Protein AF-A0A6A4HGT6-F1 (afdb_monomer)

Secondary structure (DSSP, 8-state):
----------GGGGGGS-HHHHHHHS--SSS-SS-----SS-HHHHHHHHHHHSSSPPP------SSSS----HHHHHHHHHHHHHHTT---HHHHHH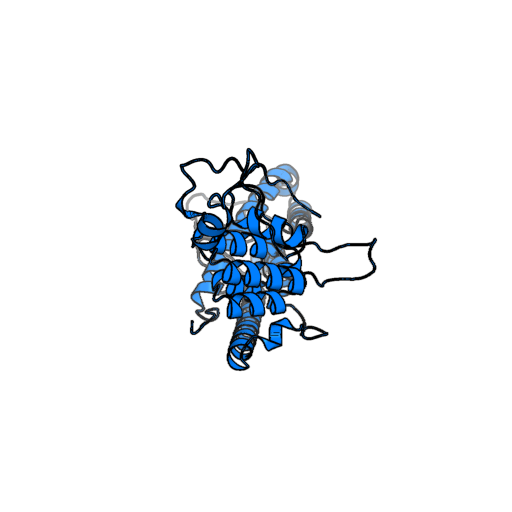HHHHHHTSHHHHH-HHHHHHHHHHHT-HHHHHHHHHHHTT----SS--GGGGGS-HHHHHHHHHHHHHHHHHHHHHHHHHHTT-TT--TTSSSBSS--HHHHTTTSS-S---TT-TT-PBPPHHHHHHHHHHHHHHHHS-SGGGTS-HHHHHHHHHHHHHH-HHHHHTHHHHHHHHHHHHHHHHHHHHHHHHHT-TT------

pLDDT: mean 77.57, std 17.07, range [26.59, 95.19]

Organism: NCBI:txid1447944

Nearest PDB structures (foldseek):
  2har-assembly1_A  TM=1.913E-01  e=3.575E+00  Homo sapiens

Solvent-accessible surface area (backbone atoms only — not comparable to full-atom values): 18065 Å² total; per-residue (Å²): 136,89,73,84,74,84,71,80,76,56,86,91,52,62,91,70,54,23,73,55,54,54,62,55,51,46,80,71,88,82,93,63,100,62,73,77,64,90,75,94,70,56,71,68,49,52,49,40,46,46,29,37,67,43,94,73,70,65,51,75,86,70,61,82,68,93,83,73,88,72,82,62,51,47,66,59,52,53,52,52,32,53,52,47,31,58,76,47,57,50,79,42,70,67,26,51,54,42,49,48,54,35,47,74,74,30,70,58,37,76,76,43,10,67,48,47,24,24,47,15,59,67,73,66,36,63,68,47,27,51,54,16,45,63,60,35,49,80,55,71,79,70,94,63,86,56,78,47,55,74,69,45,54,74,63,62,52,49,52,50,52,50,42,28,50,43,46,50,51,53,49,48,51,52,38,50,40,56,72,76,48,40,86,80,70,63,92,84,48,92,36,44,68,82,67,74,69,81,73,51,78,78,54,81,54,83,88,76,75,65,87,88,69,91,79,64,51,69,56,51,71,46,54,57,53,37,52,48,53,30,38,57,37,28,68,76,44,76,55,72,65,28,55,66,35,66,68,59,54,50,53,32,50,52,49,45,30,76,71,26,75,67,41,48,76,40,44,69,62,50,50,56,49,50,56,50,52,31,50,53,49,49,50,53,51,51,52,52,56,57,70,65,64,57,75,70,80,86,70,95,121

Radius of gyration: 27.1 Å; Cα contacts (8 Å, |Δi|>4): 250; chains: 1; bounding box: 77×46×66 Å

Mean predicted aligned error: 10.99 Å

Structure (mmCIF, N/CA/C/O backbone):
data_AF-A0A6A4HGT6-F1
#
_entry.id   AF-A0A6A4HGT6-F1
#
loop_
_atom_site.group_PDB
_atom_site.id
_atom_site.type_symbol
_atom_site.label_atom_id
_atom_site.label_alt_id
_atom_site.label_comp_id
_atom_site.label_asym_id
_atom_site.label_entity_id
_atom_site.label_seq_id
_atom_site.pdbx_PDB_ins_code
_atom_site.Cartn_x
_atom_site.Cartn_y
_atom_site.Cartn_z
_atom_site.occupancy
_atom_site.B_iso_or_equiv
_atom_site.auth_seq_id
_atom_site.auth_comp_id
_atom_site.auth_asym_id
_atom_site.auth_atom_id
_atom_site.pdbx_PDB_model_num
ATOM 1 N N . MET A 1 1 ? -26.753 17.437 19.988 1.00 31.23 1 MET A N 1
ATOM 2 C CA . MET A 1 1 ? -27.560 17.467 18.747 1.00 31.23 1 MET A CA 1
ATOM 3 C C . MET A 1 1 ? -28.350 16.173 18.668 1.00 31.23 1 MET A C 1
ATOM 5 O O . MET A 1 1 ? -27.749 15.114 18.750 1.00 31.23 1 MET A O 1
ATOM 9 N N . THR A 1 2 ? -29.676 16.238 18.580 1.00 26.59 2 THR A N 1
ATOM 10 C CA . THR A 1 2 ? -30.547 15.066 18.403 1.00 26.59 2 THR A CA 1
ATOM 11 C C . THR A 1 2 ? -30.617 14.727 16.917 1.00 26.59 2 THR A C 1
ATOM 13 O O . THR A 1 2 ? -31.237 15.455 16.147 1.00 26.59 2 THR A O 1
ATOM 16 N N . PHE A 1 3 ? -29.972 13.640 16.498 1.00 30.50 3 PHE A N 1
ATOM 17 C CA . PHE A 1 3 ? -30.087 13.149 15.126 1.00 30.50 3 PHE A CA 1
ATOM 18 C C . PHE A 1 3 ? -31.349 12.305 14.986 1.00 30.50 3 PHE A C 1
ATOM 20 O O . PHE A 1 3 ? -31.515 11.281 15.645 1.00 30.50 3 PHE A O 1
ATOM 27 N N . THR A 1 4 ? -32.251 12.724 14.104 1.00 28.81 4 THR A N 1
ATOM 28 C CA . THR A 1 4 ? -33.347 11.875 13.634 1.00 28.81 4 THR A CA 1
ATOM 29 C C . THR A 1 4 ? -32.773 10.964 12.553 1.00 28.81 4 THR A C 1
ATOM 31 O O . THR A 1 4 ? -32.748 11.308 11.374 1.00 28.81 4 THR A O 1
ATOM 34 N N . CYS A 1 5 ? -32.229 9.814 12.953 1.00 34.12 5 CYS A N 1
ATOM 35 C CA . CYS A 1 5 ? -31.806 8.801 11.995 1.00 34.12 5 CYS A CA 1
ATOM 36 C C . CYS A 1 5 ? -33.068 8.143 11.418 1.00 34.12 5 CYS A C 1
ATOM 38 O O . CYS A 1 5 ? -33.663 7.266 12.039 1.00 34.12 5 CYS A O 1
ATOM 40 N N . ILE A 1 6 ? -33.518 8.592 10.244 1.00 31.84 6 ILE A N 1
ATOM 41 C CA . ILE A 1 6 ? -34.537 7.884 9.458 1.00 31.84 6 ILE A CA 1
ATOM 42 C C . ILE A 1 6 ? -33.822 6.739 8.731 1.00 31.84 6 ILE A C 1
ATOM 44 O O . ILE A 1 6 ? -33.693 6.731 7.509 1.00 31.84 6 ILE A O 1
ATOM 48 N N . SER A 1 7 ? -33.289 5.775 9.479 1.00 38.62 7 SER A N 1
ATOM 49 C CA . SER A 1 7 ? -32.844 4.520 8.889 1.00 38.62 7 SER A CA 1
ATOM 50 C C . SER A 1 7 ? -34.075 3.638 8.708 1.00 38.62 7 SER A C 1
ATOM 52 O O . SER A 1 7 ? -34.588 3.011 9.635 1.00 38.62 7 SER A O 1
ATOM 54 N N . ARG A 1 8 ? -34.588 3.584 7.475 1.00 39.25 8 ARG A N 1
ATOM 55 C CA . ARG A 1 8 ? -35.374 2.424 7.046 1.00 39.25 8 ARG A CA 1
ATOM 56 C C . ARG A 1 8 ? -34.412 1.238 7.032 1.00 39.25 8 ARG A C 1
ATOM 58 O O . ARG A 1 8 ? -33.761 0.991 6.025 1.00 39.25 8 ARG A O 1
ATOM 65 N N . PHE A 1 9 ? -34.281 0.549 8.163 1.00 43.84 9 PHE A N 1
ATOM 66 C CA . PHE A 1 9 ? -33.622 -0.751 8.214 1.00 43.84 9 PHE A CA 1
ATOM 67 C C . PHE A 1 9 ? -34.415 -1.695 7.308 1.00 43.84 9 PHE A C 1
ATOM 69 O O . PHE A 1 9 ? -35.544 -2.076 7.625 1.00 43.84 9 PHE A O 1
ATOM 76 N N . TYR A 1 10 ? -33.862 -2.014 6.139 1.00 42.00 10 TYR A N 1
ATOM 77 C CA . TYR A 1 10 ? -34.471 -2.996 5.256 1.00 42.00 10 TYR A CA 1
ATOM 78 C C . TYR A 1 10 ? -34.370 -4.386 5.917 1.00 42.00 10 TYR A C 1
ATOM 80 O O . TYR A 1 10 ? -33.331 -4.703 6.502 1.00 42.00 10 TYR A O 1
ATOM 88 N N . PRO A 1 11 ? -35.413 -5.237 5.843 1.00 38.84 11 PRO A N 1
ATOM 89 C CA . PRO A 1 11 ? -35.463 -6.526 6.547 1.00 38.84 11 PRO A CA 1
ATOM 90 C C . PRO A 1 11 ? -34.330 -7.503 6.199 1.00 38.84 11 PRO A C 1
ATOM 92 O O . PRO A 1 11 ? -34.086 -8.442 6.952 1.00 38.84 11 PRO A O 1
ATOM 95 N N . THR A 1 12 ? -33.634 -7.284 5.083 1.00 43.41 12 THR A N 1
ATOM 96 C CA . THR A 1 12 ? -32.485 -8.075 4.624 1.00 43.41 12 THR A CA 1
ATOM 97 C C . THR A 1 12 ? -31.163 -7.730 5.325 1.00 43.41 12 THR A C 1
ATOM 99 O O . THR A 1 12 ? -30.188 -8.434 5.113 1.00 43.41 12 THR A O 1
ATOM 102 N N . GLN A 1 13 ? -31.112 -6.705 6.188 1.00 51.75 13 GLN A N 1
ATOM 103 C CA . GLN A 1 13 ? -29.917 -6.308 6.961 1.00 51.75 13 GLN A CA 1
ATOM 104 C C . GLN A 1 13 ? -29.982 -6.696 8.451 1.00 51.75 13 GLN A C 1
ATOM 106 O O . GLN A 1 13 ? -29.367 -6.047 9.297 1.00 51.75 13 GLN A O 1
ATOM 111 N N . ARG A 1 14 ? -30.736 -7.745 8.810 1.00 46.69 14 ARG A N 1
ATOM 112 C CA . ARG A 1 14 ? -30.846 -8.198 10.212 1.00 46.69 14 ARG A CA 1
ATOM 113 C C . ARG A 1 14 ? -29.514 -8.618 10.840 1.00 46.69 14 ARG A C 1
ATOM 115 O O . ARG A 1 14 ? -29.378 -8.481 12.050 1.00 46.69 14 ARG A O 1
ATOM 122 N N . ASP A 1 15 ? -28.530 -9.024 10.043 1.00 47.47 15 ASP A N 1
ATOM 123 C CA . ASP A 1 15 ? -27.207 -9.411 10.552 1.00 47.47 15 ASP A CA 1
ATOM 124 C C . ASP A 1 15 ? -26.341 -8.218 10.993 1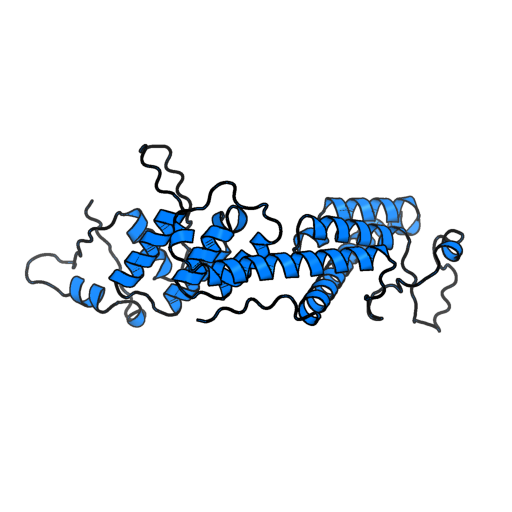.00 47.47 15 ASP A C 1
ATOM 126 O O . ASP A 1 15 ? -25.322 -8.402 11.650 1.00 47.47 15 ASP A O 1
ATOM 130 N N . LEU A 1 16 ? -26.761 -6.982 10.690 1.00 51.12 16 LEU A N 1
ATOM 131 C CA . LEU A 1 16 ? -26.045 -5.757 11.071 1.00 51.12 16 LEU A CA 1
ATOM 132 C C . LEU A 1 16 ? -26.616 -5.062 12.301 1.00 51.12 16 LEU A C 1
ATOM 134 O O . LEU A 1 16 ? -25.988 -4.157 12.854 1.00 51.12 16 LEU A O 1
ATOM 138 N N . SER A 1 17 ? -27.812 -5.450 12.742 1.00 56.03 17 SER A N 1
ATOM 139 C CA . SER A 1 17 ? -28.351 -4.926 13.988 1.00 56.03 17 SER A CA 1
ATOM 140 C C . SER A 1 17 ? -27.685 -5.664 15.137 1.00 56.03 17 SER A C 1
ATOM 142 O O . SER A 1 17 ? -28.112 -6.762 15.495 1.00 56.03 17 SER A O 1
ATOM 144 N N . SER A 1 18 ? -26.651 -5.066 15.734 1.00 67.62 18 SER A N 1
ATOM 145 C CA . SER A 1 18 ? -26.142 -5.593 16.996 1.00 67.62 18 SER A CA 1
ATOM 146 C C . SER A 1 18 ? -27.297 -5.717 17.992 1.00 67.62 18 SER A C 1
ATOM 148 O O . SER A 1 18 ? -28.253 -4.925 17.982 1.00 67.62 18 SER A O 1
ATOM 150 N N . ALA A 1 19 ? -27.219 -6.707 18.881 1.00 68.50 19 ALA A N 1
ATOM 151 C CA . ALA A 1 19 ? -28.220 -6.902 19.929 1.00 68.50 19 ALA A CA 1
ATOM 152 C C . ALA A 1 19 ? -28.456 -5.61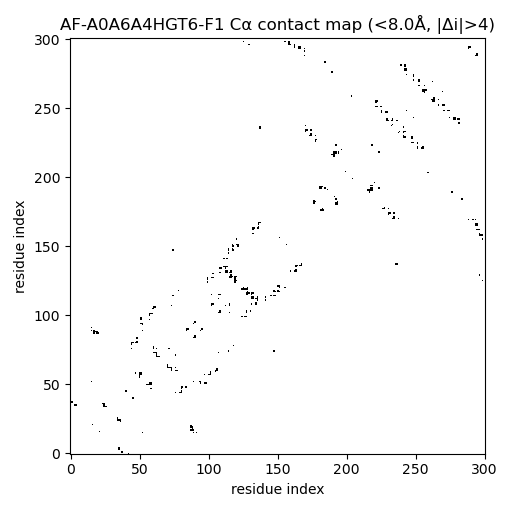5 20.748 1.00 68.50 19 ALA A C 1
ATOM 154 O O . ALA A 1 19 ? -29.553 -5.388 21.265 1.00 68.50 19 ALA A O 1
ATOM 155 N N . ILE A 1 20 ? -27.448 -4.736 20.812 1.00 71.88 20 ILE A N 1
ATOM 156 C CA . ILE A 1 20 ? -27.517 -3.432 21.467 1.00 71.88 20 ILE A CA 1
ATOM 157 C C . ILE A 1 20 ? -28.422 -2.475 20.688 1.00 71.88 20 ILE A C 1
ATOM 159 O O . ILE A 1 20 ? -29.345 -1.925 21.289 1.00 71.88 20 ILE A O 1
ATOM 163 N N . PHE A 1 21 ? -28.249 -2.321 19.370 1.00 72.12 21 PHE A N 1
ATOM 164 C CA . PHE A 1 21 ? -29.149 -1.479 18.570 1.00 72.12 21 PHE A CA 1
ATOM 165 C C . PHE A 1 21 ? -30.574 -2.014 18.560 1.00 72.12 21 PHE A C 1
ATOM 167 O O . PHE A 1 21 ? -31.513 -1.234 18.708 1.00 72.12 21 PHE A O 1
ATOM 174 N N . SER A 1 22 ? -30.750 -3.337 18.489 1.00 73.19 22 SER A N 1
ATOM 175 C CA . SER A 1 22 ? -32.081 -3.934 18.607 1.00 73.19 22 SER A CA 1
ATOM 176 C C . SER A 1 22 ? -32.728 -3.587 19.950 1.00 73.19 22 SER A C 1
ATOM 178 O O . SER A 1 22 ? -33.905 -3.248 19.979 1.00 73.19 22 SER A O 1
ATOM 180 N N . LYS A 1 23 ? -31.976 -3.616 21.057 1.00 76.38 23 LYS A N 1
ATOM 181 C CA . LYS A 1 23 ? -32.477 -3.263 22.394 1.00 76.38 23 LYS A CA 1
ATOM 182 C C . LYS A 1 23 ? -32.712 -1.759 22.571 1.00 76.38 23 LYS A C 1
ATOM 184 O O . LYS A 1 23 ? -33.628 -1.376 23.298 1.00 76.38 23 LYS A O 1
ATOM 189 N N . MET A 1 24 ? -31.900 -0.912 21.938 1.00 72.19 24 MET A N 1
ATOM 190 C CA . MET A 1 24 ? -32.039 0.549 21.975 1.00 72.19 24 MET A CA 1
ATOM 191 C C . MET A 1 24 ? -33.231 1.041 21.152 1.00 72.19 24 MET A C 1
ATOM 193 O O . MET A 1 24 ? -33.902 1.982 21.567 1.00 72.19 24 MET A O 1
ATOM 197 N N . LEU A 1 25 ? -33.503 0.393 20.018 1.00 71.00 25 LEU A N 1
ATOM 198 C CA . LEU A 1 25 ? -34.601 0.730 19.111 1.00 71.00 25 LEU A CA 1
ATOM 199 C C . LEU A 1 25 ? -35.911 0.011 19.461 1.00 71.00 25 LEU A C 1
ATOM 201 O O . LEU A 1 25 ? -36.953 0.331 18.887 1.00 71.00 25 LEU A O 1
ATOM 205 N N . SER A 1 26 ? -35.887 -0.922 20.419 1.00 68.69 26 SER A N 1
ATOM 206 C CA . SER A 1 26 ? -37.100 -1.506 20.990 1.00 68.69 26 SER A CA 1
ATOM 207 C C . SER A 1 26 ? -38.005 -0.402 21.542 1.00 68.69 26 SER A C 1
ATOM 209 O O . SER A 1 26 ? -37.533 0.442 22.310 1.00 68.69 26 SER A O 1
ATOM 211 N N . PRO A 1 27 ? -39.305 -0.399 21.200 1.00 62.59 27 PRO A N 1
ATOM 212 C CA . PRO A 1 27 ? -40.219 0.650 21.618 1.00 62.59 27 PRO A CA 1
ATOM 213 C C . PRO A 1 27 ? -40.338 0.660 23.144 1.00 62.59 27 PRO A C 1
ATOM 215 O O . PRO A 1 27 ? -41.017 -0.171 23.747 1.00 62.59 27 PRO A O 1
ATOM 218 N N . LYS A 1 28 ? -39.676 1.626 23.783 1.00 58.97 28 LYS A N 1
ATOM 219 C CA . LYS A 1 28 ? -39.940 1.978 25.175 1.00 58.97 28 LYS A CA 1
ATOM 220 C C . LYS A 1 28 ? -41.201 2.829 25.160 1.00 58.97 28 LYS A C 1
ATOM 222 O O . LYS A 1 28 ? -41.258 3.853 24.490 1.00 58.97 28 LYS A O 1
ATOM 227 N N . SER A 1 29 ? -42.240 2.324 25.809 1.00 55.12 29 SER A N 1
ATOM 228 C CA . SER A 1 29 ? -43.597 2.864 25.827 1.00 55.12 29 SER A CA 1
ATOM 229 C C . SER A 1 29 ? -43.678 4.400 25.804 1.00 55.12 29 SER A C 1
ATOM 231 O O . SER A 1 29 ? -43.079 5.060 26.649 1.00 55.12 29 SER A O 1
ATOM 233 N N . THR A 1 30 ? -44.555 4.902 24.923 1.00 52.53 30 THR A N 1
ATOM 234 C CA . THR A 1 30 ? -45.180 6.242 24.824 1.00 52.53 30 THR A CA 1
ATOM 235 C C . THR A 1 30 ? -44.656 7.244 23.767 1.00 52.53 30 THR A C 1
ATOM 237 O O . THR A 1 30 ? -43.638 7.902 23.918 1.00 52.53 30 THR A O 1
ATOM 240 N N . ARG A 1 31 ? -45.518 7.444 22.748 1.00 52.47 31 ARG A N 1
ATOM 241 C CA . ARG A 1 31 ? -45.829 8.691 22.006 1.00 52.47 31 ARG A CA 1
ATOM 242 C C . ARG A 1 31 ? -44.941 9.219 20.867 1.00 52.47 31 ARG A C 1
ATOM 244 O O . ARG A 1 31 ? -45.297 10.263 20.325 1.00 52.47 31 ARG A O 1
ATOM 251 N N . THR A 1 32 ? -43.919 8.516 20.385 1.00 47.69 32 THR A N 1
ATOM 252 C CA . THR A 1 32 ? -43.279 8.882 19.100 1.00 47.69 32 THR A CA 1
ATOM 253 C C . THR A 1 32 ? -43.592 7.865 18.002 1.00 47.69 32 THR A C 1
ATOM 255 O O . THR A 1 32 ? -43.553 6.660 18.227 1.00 47.69 32 THR A O 1
ATOM 258 N N . VAL A 1 33 ? -43.921 8.355 16.799 1.00 67.69 33 VAL A N 1
ATOM 259 C CA . VAL A 1 33 ? -44.225 7.524 15.610 1.00 67.69 33 VAL A CA 1
ATOM 260 C C . VAL A 1 33 ? -42.980 6.763 15.119 1.00 67.69 33 VAL A C 1
ATOM 262 O O . VAL A 1 33 ? -43.107 5.764 14.418 1.00 67.69 33 VAL A O 1
ATOM 265 N N . PHE A 1 34 ? -41.782 7.184 15.545 1.00 69.12 34 PHE A N 1
ATOM 266 C CA . PHE A 1 34 ? -40.511 6.528 15.246 1.00 69.12 34 PHE A CA 1
ATOM 267 C C . PHE A 1 34 ? -39.678 6.315 16.522 1.00 69.12 34 PHE A C 1
ATOM 269 O O . PHE A 1 34 ? -39.657 7.204 17.385 1.00 69.12 34 PHE A O 1
ATOM 276 N N . PRO A 1 35 ? -38.990 5.166 16.660 1.00 72.81 35 PRO A N 1
ATOM 277 C CA . PRO A 1 35 ? -38.036 4.944 17.739 1.00 72.81 35 PRO A CA 1
ATOM 278 C C . PRO A 1 35 ? -36.802 5.830 17.521 1.00 72.81 35 PRO A C 1
ATOM 280 O O . PRO A 1 35 ? -36.163 5.766 16.474 1.00 72.81 35 PRO A O 1
ATOM 283 N N . VAL A 1 36 ? -36.470 6.668 18.506 1.00 77.81 36 VAL A N 1
ATOM 284 C CA . VAL A 1 36 ? -35.261 7.506 18.497 1.00 77.81 36 VAL A CA 1
ATOM 285 C C . VAL A 1 36 ? -34.330 7.011 19.597 1.00 77.81 36 VAL A C 1
ATOM 287 O O . VAL A 1 36 ? -34.709 7.004 20.768 1.00 77.81 36 VAL A O 1
ATOM 290 N N . ALA A 1 37 ? -33.119 6.599 19.223 1.00 79.31 37 ALA A N 1
ATOM 291 C CA . ALA A 1 37 ? -32.061 6.252 20.165 1.00 79.31 37 ALA A CA 1
ATOM 292 C C . ALA A 1 37 ? -31.167 7.474 20.422 1.00 79.31 37 ALA A C 1
ATOM 294 O O . ALA A 1 37 ? -30.796 8.185 19.490 1.00 79.31 37 ALA A O 1
ATOM 295 N N . VAL A 1 38 ? -30.826 7.712 21.689 1.00 82.31 38 VAL A N 1
ATOM 296 C CA . VAL A 1 38 ? -29.850 8.733 22.091 1.00 82.31 38 VAL A CA 1
ATOM 297 C C . VAL A 1 38 ? -28.512 8.037 22.315 1.00 82.31 38 VAL A C 1
ATOM 299 O O . VAL A 1 38 ? -28.454 7.050 23.048 1.00 82.31 38 VAL A O 1
ATOM 302 N N . VAL A 1 39 ? -27.467 8.549 21.670 1.00 86.06 39 VAL A N 1
ATOM 303 C CA . VAL A 1 39 ? -26.079 8.077 21.770 1.00 86.06 39 VAL A CA 1
ATOM 304 C C . VAL A 1 39 ? -25.207 9.183 22.367 1.00 86.06 39 VAL A C 1
ATOM 306 O O . VAL A 1 39 ? -25.556 10.362 22.266 1.00 86.06 39 VAL A O 1
ATOM 309 N N . GLU A 1 40 ? -24.128 8.804 23.046 1.00 87.62 40 GLU A N 1
ATOM 310 C CA . GLU A 1 40 ? -23.250 9.728 23.787 1.00 87.62 40 GLU A CA 1
ATOM 311 C C . GLU A 1 40 ? -22.150 10.317 22.892 1.00 87.62 40 GLU A C 1
ATOM 313 O O . GLU A 1 40 ? -21.569 11.356 23.196 1.00 87.62 40 GLU A O 1
ATOM 318 N N . GLU A 1 41 ? -21.863 9.639 21.789 1.00 88.06 41 GLU A N 1
ATOM 319 C CA . GLU A 1 41 ? -20.773 9.898 20.870 1.00 88.06 41 GLU A CA 1
ATOM 320 C C . GLU A 1 41 ? -21.073 11.080 19.939 1.00 88.06 41 GLU A C 1
ATOM 322 O O . GLU A 1 41 ? -22.221 11.416 19.631 1.00 88.06 41 GLU A O 1
ATOM 327 N N . TYR A 1 42 ? -20.005 11.707 19.446 1.00 86.88 42 TYR A N 1
ATOM 328 C CA . TYR A 1 42 ? -20.099 12.815 18.503 1.00 86.88 42 TYR A CA 1
ATOM 329 C C . TYR A 1 42 ? -20.675 12.368 17.154 1.00 86.88 42 TYR A C 1
ATOM 331 O O . TYR A 1 42 ? -20.504 11.227 16.722 1.00 86.88 42 TYR A O 1
ATOM 339 N N . SER A 1 43 ? -21.314 13.314 16.458 1.00 87.38 43 SER A N 1
ATOM 340 C CA . SER A 1 43 ? -21.946 13.094 15.151 1.00 87.38 43 SER A CA 1
ATOM 341 C C . SER A 1 43 ? -21.021 12.406 14.146 1.00 87.38 43 SER A C 1
ATOM 343 O O . SER A 1 43 ? -21.432 11.456 13.484 1.00 87.38 43 SER A O 1
ATOM 345 N N . ASP A 1 44 ? -19.776 12.873 14.040 1.00 87.62 44 ASP A N 1
ATOM 346 C CA . ASP A 1 44 ? -18.838 12.396 13.020 1.00 87.62 44 ASP A CA 1
ATOM 347 C C . ASP A 1 44 ? -18.371 10.966 13.295 1.00 87.62 44 ASP A C 1
ATOM 349 O O . ASP A 1 44 ? -18.302 10.150 12.380 1.00 87.62 44 ASP A O 1
ATOM 353 N N . LEU A 1 45 ? -18.163 10.628 14.571 1.00 90.44 45 LEU A N 1
ATOM 354 C CA . LEU A 1 45 ? -17.837 9.270 14.999 1.00 90.44 45 LEU A CA 1
ATOM 355 C C . LEU A 1 45 ? -18.972 8.306 14.638 1.00 90.44 45 LEU A C 1
ATOM 357 O O . LEU A 1 45 ? -18.731 7.271 14.021 1.00 90.44 45 LEU A O 1
ATOM 361 N N . ILE A 1 46 ? -20.220 8.663 14.963 1.00 90.88 46 ILE A N 1
ATOM 362 C CA . ILE A 1 46 ? -21.389 7.835 14.634 1.00 90.88 46 ILE A CA 1
ATOM 363 C C . ILE A 1 46 ? -21.572 7.718 13.122 1.00 90.88 46 ILE A C 1
ATOM 365 O O . ILE A 1 46 ? -21.891 6.640 12.625 1.00 90.88 46 ILE A O 1
ATOM 369 N N . ARG A 1 47 ? -21.352 8.801 12.372 1.00 91.25 47 ARG A N 1
ATOM 370 C CA . ARG A 1 47 ? -21.409 8.774 10.911 1.00 91.25 47 ARG A CA 1
ATOM 371 C C . ARG A 1 47 ? -20.414 7.769 10.341 1.00 91.25 47 ARG A C 1
ATOM 373 O O . ARG A 1 47 ? -20.827 6.935 9.540 1.00 91.25 47 ARG A O 1
ATOM 380 N N . ASP A 1 48 ? -19.151 7.820 10.749 1.00 92.19 48 ASP A N 1
ATOM 381 C CA . ASP A 1 48 ? -18.118 6.924 10.224 1.00 92.19 48 ASP A CA 1
ATOM 382 C C . ASP A 1 48 ? -18.351 5.472 10.652 1.00 92.19 48 ASP A C 1
ATOM 384 O O . ASP A 1 48 ? -18.240 4.561 9.831 1.00 92.19 48 ASP A O 1
ATOM 388 N N . LEU A 1 49 ? -18.792 5.257 11.894 1.00 92.50 49 LEU A N 1
ATOM 389 C CA . LEU A 1 49 ? -19.208 3.946 12.390 1.00 92.50 49 LEU A CA 1
ATOM 390 C C . LEU A 1 49 ? -20.333 3.346 11.532 1.00 92.50 49 LEU A C 1
ATOM 392 O O . LEU A 1 49 ? -20.264 2.188 11.117 1.00 92.50 49 LEU A O 1
ATOM 396 N N . LEU A 1 50 ? -21.362 4.140 11.223 1.00 90.75 50 LEU A N 1
ATOM 397 C CA . LEU A 1 50 ? -22.458 3.715 10.356 1.00 90.75 50 LEU A CA 1
ATOM 398 C C . LEU A 1 50 ? -21.971 3.497 8.918 1.00 90.75 50 LEU A C 1
ATOM 400 O O . LEU A 1 50 ? -22.340 2.501 8.303 1.00 90.75 50 LEU A O 1
ATOM 404 N N . LEU A 1 51 ? -21.108 4.357 8.376 1.00 92.38 51 LEU A N 1
ATOM 405 C CA . LEU A 1 51 ? -20.562 4.163 7.029 1.00 92.38 51 LEU A CA 1
ATOM 406 C C . LEU A 1 51 ? -19.809 2.842 6.889 1.00 92.38 51 LEU A C 1
ATOM 408 O O . LEU A 1 51 ? -19.874 2.257 5.814 1.00 92.38 51 LEU A O 1
ATOM 412 N N . LEU A 1 52 ? -19.163 2.348 7.949 1.00 92.12 52 LEU A N 1
ATOM 413 C CA . LEU A 1 52 ? -18.537 1.022 7.984 1.00 92.12 52 LEU A CA 1
ATOM 414 C C . LEU A 1 52 ? -19.564 -0.118 8.073 1.00 92.12 52 LEU A C 1
ATOM 416 O O . LEU A 1 52 ? -19.381 -1.159 7.443 1.00 92.12 52 LEU A O 1
ATOM 420 N N . CYS A 1 53 ? -20.686 0.094 8.764 1.00 90.00 53 CYS A N 1
ATOM 421 C CA . CYS A 1 53 ? -21.756 -0.902 8.887 1.00 90.00 53 CYS A CA 1
ATOM 422 C C . CYS A 1 53 ? -22.605 -1.058 7.616 1.00 90.00 53 CYS A C 1
ATOM 424 O O . CYS A 1 53 ? -23.140 -2.133 7.372 1.00 90.00 53 CYS A O 1
ATOM 426 N N . TYR A 1 54 ? -22.771 -0.012 6.802 1.00 87.06 54 TYR A N 1
ATOM 427 C CA . TYR A 1 54 ? -23.686 -0.045 5.652 1.00 87.06 54 TYR A CA 1
ATOM 428 C C . TYR A 1 54 ? -22.957 -0.047 4.312 1.00 87.06 54 TYR A C 1
ATOM 430 O O . TYR A 1 54 ? -22.132 0.842 4.093 1.00 87.06 54 TYR A O 1
ATOM 438 N N . PRO A 1 55 ? -23.307 -0.954 3.377 1.00 83.56 55 PRO A N 1
ATOM 439 C CA . PRO A 1 55 ? -22.682 -0.992 2.062 1.00 83.56 55 PRO A CA 1
ATOM 440 C C . PRO A 1 55 ? -22.814 0.369 1.372 1.00 83.56 55 PRO A C 1
ATOM 442 O O . PRO A 1 55 ? -23.880 0.987 1.375 1.00 83.56 55 PRO A O 1
ATOM 445 N N . GLY A 1 56 ? -21.715 0.847 0.796 1.00 87.00 56 GLY A N 1
ATOM 446 C CA . GLY A 1 56 ? -21.643 2.169 0.192 1.00 87.00 56 GLY A CA 1
ATOM 447 C C . GLY A 1 56 ? -20.264 2.794 0.344 1.00 87.00 56 GLY A C 1
ATOM 448 O O . GLY A 1 56 ? -19.248 2.099 0.409 1.00 87.00 56 GLY A O 1
ATOM 449 N N . LYS A 1 57 ? -20.235 4.127 0.397 1.00 88.69 57 LYS A N 1
ATOM 450 C CA . LYS A 1 57 ? -18.995 4.899 0.493 1.00 88.69 57 LYS A CA 1
ATOM 451 C C . LYS A 1 57 ? -18.281 4.614 1.821 1.00 88.69 57 LYS A C 1
ATOM 453 O O . LYS A 1 57 ? -18.905 4.675 2.877 1.00 88.69 57 LYS A O 1
ATOM 458 N N . LEU A 1 58 ? -16.982 4.326 1.754 1.00 89.44 58 LEU A N 1
ATOM 459 C CA . LEU A 1 58 ? -16.128 4.182 2.934 1.00 89.44 58 LEU A CA 1
ATOM 460 C C . LEU A 1 58 ? -15.922 5.539 3.628 1.00 89.44 58 LEU A C 1
ATOM 462 O O . LEU A 1 58 ? -15.937 6.579 2.953 1.00 89.44 58 LEU A O 1
ATOM 466 N N . PRO A 1 59 ? -15.734 5.556 4.959 1.00 88.81 59 PRO A N 1
ATOM 467 C CA . PRO A 1 59 ? -15.380 6.780 5.658 1.00 88.81 59 PRO A CA 1
ATOM 468 C C . PRO A 1 59 ? -14.040 7.303 5.139 1.00 88.81 59 PRO A C 1
ATOM 470 O O . PRO A 1 59 ? -13.113 6.551 4.842 1.00 88.81 59 PRO A O 1
ATOM 473 N N . THR A 1 60 ? -13.943 8.620 5.012 1.00 84.75 60 THR A N 1
ATOM 474 C CA . THR A 1 60 ? -12.676 9.282 4.717 1.00 84.75 60 THR A CA 1
ATOM 475 C C . THR A 1 60 ? -12.134 9.774 6.048 1.00 84.75 60 THR A C 1
ATOM 477 O O . THR A 1 60 ? -12.638 10.762 6.572 1.00 84.75 60 THR A O 1
ATOM 480 N N . PHE A 1 61 ? -11.137 9.080 6.603 1.00 77.69 61 PHE A N 1
ATOM 481 C CA . PHE A 1 61 ? -10.485 9.458 7.861 1.00 77.69 61 PHE A CA 1
ATOM 482 C C . PHE A 1 61 ? -9.585 10.688 7.663 1.00 77.69 61 PHE A C 1
ATOM 484 O O . PHE A 1 61 ? -8.364 10.622 7.771 1.00 77.69 61 PHE A O 1
ATOM 491 N N . GLN A 1 62 ? -10.183 11.814 7.291 1.00 67.56 62 GLN A N 1
ATOM 492 C CA . GLN A 1 62 ? -9.527 13.108 7.192 1.00 67.56 62 GLN A CA 1
ATOM 493 C C . GLN A 1 62 ? -10.144 14.021 8.244 1.00 67.56 62 GLN A C 1
ATOM 495 O O . GLN A 1 62 ? -11.289 14.441 8.118 1.00 67.56 62 GLN A O 1
ATOM 500 N N . THR A 1 63 ? -9.376 14.323 9.284 1.00 58.88 63 THR A N 1
ATOM 501 C CA . THR A 1 63 ? -9.704 15.367 10.257 1.00 58.88 63 THR A CA 1
ATOM 502 C C . THR A 1 63 ? -8.818 16.572 9.981 1.00 58.88 63 THR A C 1
ATOM 504 O O . THR A 1 63 ? -7.815 16.795 10.652 1.00 58.88 63 THR A O 1
ATOM 507 N N . GLU A 1 64 ? -9.183 17.342 8.960 1.00 53.06 64 GLU A N 1
ATOM 508 C CA . GLU A 1 64 ? -8.863 18.766 8.922 1.00 53.06 64 GLU A CA 1
ATOM 509 C C . GLU A 1 64 ? -10.133 19.492 9.381 1.00 53.06 64 GLU A C 1
ATOM 511 O O . GLU A 1 64 ? -11.064 19.658 8.598 1.00 53.06 64 GLU A O 1
ATOM 516 N N . ASP A 1 65 ? -10.210 19.877 10.660 1.00 45.66 65 ASP A N 1
ATOM 517 C CA . ASP A 1 65 ? -11.191 20.875 11.111 1.00 45.66 65 ASP A CA 1
ATOM 518 C C . ASP A 1 65 ? -10.454 22.203 11.363 1.00 45.66 65 ASP A C 1
ATOM 520 O O . ASP A 1 65 ? -9.844 22.385 12.422 1.00 45.66 65 ASP A O 1
ATOM 524 N N . PRO A 1 66 ? -10.466 23.136 10.392 1.00 47.50 66 PRO A N 1
ATOM 525 C CA . PRO A 1 66 ? -9.872 24.454 10.555 1.00 47.50 66 PRO A CA 1
ATOM 526 C C . PRO A 1 66 ? -10.687 25.405 11.449 1.00 47.50 66 PRO A C 1
ATOM 528 O O . PRO A 1 66 ? -10.233 26.527 11.668 1.00 47.50 66 PRO A O 1
ATOM 531 N N . GLN A 1 67 ? -11.872 25.028 11.956 1.00 47.03 67 GLN A N 1
ATOM 532 C CA . GLN A 1 67 ? -12.800 25.993 12.564 1.00 47.03 67 GLN A CA 1
ATOM 533 C C . GLN A 1 67 ? -12.966 25.899 14.089 1.00 47.03 67 GLN A C 1
ATOM 535 O O . GLN A 1 67 ? -13.362 26.897 14.688 1.00 47.03 67 GLN A O 1
ATOM 540 N N . ASN A 1 68 ? -12.614 24.786 14.748 1.00 45.06 68 ASN A N 1
ATOM 541 C CA . ASN A 1 68 ? -12.949 24.597 16.175 1.00 45.06 68 ASN A CA 1
ATOM 542 C C . ASN A 1 68 ? -11.779 24.459 17.163 1.00 45.06 68 ASN A C 1
ATOM 544 O O . ASN A 1 68 ? -12.015 24.240 18.349 1.00 45.06 68 ASN A O 1
ATOM 548 N N . GLY A 1 69 ? -10.520 24.597 16.737 1.00 43.47 69 GLY A N 1
ATOM 549 C CA . GLY A 1 69 ? -9.368 24.678 17.656 1.00 43.47 69 GLY A CA 1
ATOM 550 C C . GLY A 1 69 ? -9.085 23.430 18.515 1.00 43.47 69 GLY A C 1
ATOM 551 O O . GLY A 1 69 ? -8.115 23.425 19.269 1.00 43.47 69 GLY A O 1
ATOM 552 N N . MET A 1 70 ? -9.877 22.360 18.390 1.00 42.31 70 MET A N 1
ATOM 553 C CA . MET A 1 70 ? -9.662 21.076 19.054 1.00 42.31 70 MET A CA 1
ATOM 554 C C . MET A 1 70 ? -9.308 20.026 18.000 1.00 42.31 70 MET A C 1
ATOM 556 O O . MET A 1 70 ? -10.161 19.313 17.481 1.00 42.31 70 MET A O 1
ATOM 560 N N . MET A 1 71 ? -8.023 19.970 17.651 1.00 49.19 71 MET A N 1
ATOM 561 C CA . MET A 1 71 ? -7.494 19.041 16.656 1.00 49.19 71 MET A CA 1
ATOM 562 C C . MET A 1 71 ? -7.454 17.624 17.247 1.00 49.19 71 MET A C 1
ATOM 564 O O . MET A 1 71 ? -6.509 17.251 17.942 1.00 49.19 71 MET A O 1
ATOM 568 N N . VAL A 1 72 ? -8.495 16.825 17.002 1.00 58.00 72 VAL A N 1
ATOM 569 C CA . VAL A 1 72 ? -8.408 15.373 17.194 1.00 58.00 72 VAL A CA 1
ATOM 570 C C . VAL A 1 72 ? -7.496 14.842 16.093 1.00 58.00 72 VAL A C 1
ATOM 572 O O . VAL A 1 72 ? -7.735 15.080 14.912 1.00 58.00 72 VAL A O 1
ATOM 575 N N . THR A 1 73 ? -6.413 14.167 16.472 1.00 77.31 73 THR A N 1
ATOM 576 C CA . THR A 1 73 ? -5.522 13.536 15.497 1.00 77.31 73 THR A CA 1
ATOM 577 C C . THR A 1 73 ? -6.292 12.452 14.742 1.00 77.31 73 THR A C 1
ATOM 579 O O . THR A 1 73 ? -7.071 11.712 15.345 1.00 77.31 73 THR A O 1
ATOM 582 N N . THR A 1 74 ? -6.066 12.326 13.433 1.00 84.94 74 THR A N 1
ATOM 583 C CA . THR A 1 74 ? -6.748 11.344 12.569 1.00 84.94 74 THR A CA 1
ATOM 584 C C . THR A 1 74 ? -6.762 9.937 13.165 1.00 84.94 74 THR A C 1
ATOM 586 O O . THR A 1 74 ? -7.779 9.251 13.152 1.00 84.94 74 THR A O 1
ATOM 589 N N . PHE A 1 75 ? -5.641 9.524 13.750 1.00 87.38 75 PHE A N 1
ATOM 590 C CA . PHE A 1 75 ? -5.495 8.223 14.390 1.00 87.38 75 PHE A CA 1
ATOM 591 C C . PHE A 1 75 ? -6.343 8.069 15.648 1.00 87.38 75 PHE A C 1
ATOM 593 O O . PHE A 1 75 ? -6.964 7.029 15.826 1.00 87.38 75 PHE A O 1
ATOM 600 N N . LYS A 1 76 ? -6.447 9.112 16.481 1.00 88.31 76 LYS A N 1
ATOM 601 C CA . LYS A 1 76 ? -7.331 9.090 17.648 1.00 88.31 76 LYS A CA 1
ATOM 602 C C . LYS A 1 76 ? -8.790 8.948 17.226 1.00 88.31 76 LYS A C 1
ATOM 604 O O . LYS A 1 76 ? -9.522 8.195 17.860 1.00 88.31 76 LYS A O 1
ATOM 609 N N . HIS A 1 77 ? -9.198 9.622 16.146 1.00 89.06 77 HIS A N 1
ATOM 610 C CA . HIS A 1 77 ? -10.538 9.456 15.578 1.00 89.06 77 HIS A CA 1
ATOM 611 C C . HIS A 1 77 ? -10.775 8.012 15.118 1.00 89.06 77 HIS A C 1
ATOM 613 O O . HIS A 1 77 ? -11.747 7.396 15.552 1.00 89.06 77 HIS A O 1
ATOM 619 N N . ILE A 1 78 ? -9.845 7.435 14.345 1.00 91.62 78 ILE A N 1
ATOM 620 C CA . ILE A 1 78 ? -9.905 6.025 13.922 1.00 91.62 78 ILE A CA 1
ATOM 621 C C . ILE A 1 78 ? -10.037 5.102 15.141 1.00 91.62 78 ILE A C 1
ATOM 623 O O . ILE A 1 78 ? -10.989 4.326 15.206 1.00 91.62 78 ILE A O 1
ATOM 627 N N . SER A 1 79 ? -9.154 5.224 16.137 1.00 91.56 79 SER A N 1
ATOM 628 C CA . SER A 1 79 ? -9.216 4.416 17.361 1.00 91.56 79 SER A CA 1
ATOM 629 C C . SER A 1 79 ? -10.565 4.542 18.062 1.00 91.56 79 SER A C 1
ATOM 631 O O . SER A 1 79 ? -11.149 3.528 18.426 1.00 91.56 79 SER A O 1
ATOM 633 N N . THR A 1 80 ? -11.110 5.757 18.190 1.00 91.69 80 THR A N 1
ATOM 634 C CA . THR A 1 80 ? -12.407 5.963 18.855 1.00 91.69 80 THR A CA 1
ATOM 635 C C . THR A 1 80 ? -13.581 5.362 18.081 1.00 91.69 80 THR A C 1
ATOM 637 O O . THR A 1 80 ? -14.503 4.832 18.698 1.00 91.69 80 THR A O 1
ATOM 640 N N . VAL A 1 81 ? -13.551 5.386 16.742 1.00 92.62 81 VAL A N 1
ATOM 641 C CA . VAL A 1 81 ? -14.561 4.716 15.903 1.00 92.62 81 VAL A CA 1
ATOM 642 C C . VAL A 1 81 ? -14.501 3.204 16.113 1.00 92.62 81 VAL A C 1
ATOM 644 O O . VAL A 1 81 ? -15.540 2.567 16.286 1.00 92.62 81 VAL A O 1
ATOM 647 N N . LEU A 1 82 ? -13.300 2.627 16.143 1.00 92.38 82 LEU A N 1
ATOM 648 C CA . LEU A 1 82 ? -13.127 1.188 16.330 1.00 92.38 82 LEU A CA 1
ATOM 649 C C . LEU A 1 82 ? -13.493 0.745 17.752 1.00 92.38 82 LEU A C 1
ATOM 651 O O . LEU A 1 82 ? -14.212 -0.235 17.910 1.00 92.38 82 LEU A O 1
ATOM 655 N N . GLU A 1 83 ? -13.112 1.503 18.781 1.00 91.94 83 GLU A N 1
ATOM 656 C CA . GLU A 1 83 ? -13.535 1.276 20.172 1.00 91.94 83 GLU A CA 1
ATOM 657 C C . GLU A 1 83 ? -15.059 1.358 20.332 1.00 91.94 83 GLU A C 1
ATOM 659 O O . GLU A 1 83 ? -15.661 0.533 21.023 1.00 91.94 83 GLU A O 1
ATOM 664 N N . ALA A 1 84 ? -15.708 2.314 19.659 1.00 92.31 84 ALA A N 1
ATOM 665 C CA . ALA A 1 84 ? -17.163 2.395 19.633 1.00 92.31 84 ALA A CA 1
ATOM 666 C C . ALA A 1 84 ? -17.781 1.166 18.954 1.00 92.31 84 ALA A C 1
ATOM 668 O O . ALA A 1 84 ? -18.783 0.639 19.439 1.00 92.31 84 ALA A O 1
ATOM 669 N N . ALA A 1 85 ? -17.172 0.650 17.884 1.00 91.75 85 ALA A N 1
ATOM 670 C CA . ALA A 1 85 ? -17.616 -0.595 17.267 1.00 91.75 85 ALA A CA 1
ATOM 671 C C . ALA A 1 85 ? -17.582 -1.771 18.255 1.00 91.75 85 ALA A C 1
ATOM 673 O O . ALA A 1 85 ? -18.556 -2.523 18.318 1.00 91.75 85 ALA A O 1
ATOM 674 N N . GLN A 1 86 ? -16.541 -1.877 19.091 1.00 90.81 86 GLN A N 1
ATOM 675 C CA . GLN A 1 86 ? -16.478 -2.888 20.157 1.00 90.81 86 GLN A CA 1
ATOM 676 C C . GLN A 1 86 ? -17.555 -2.645 21.226 1.00 90.81 86 GLN A C 1
ATOM 678 O O . GLN A 1 86 ? -18.297 -3.565 21.577 1.00 90.81 86 GLN A O 1
ATOM 683 N N . LYS A 1 87 ? -17.712 -1.391 21.692 1.00 90.88 87 LYS A N 1
ATOM 684 C CA . LYS A 1 87 ? -18.748 -0.974 22.666 1.00 90.88 87 LYS A CA 1
ATOM 685 C C . LYS A 1 87 ? -20.150 -1.377 22.207 1.00 90.88 87 LYS A C 1
ATOM 687 O O . LYS A 1 87 ? -20.976 -1.781 23.025 1.00 90.88 87 LYS A O 1
ATOM 692 N N . TYR A 1 88 ? -20.418 -1.268 20.908 1.00 88.00 88 TYR A N 1
ATOM 693 C CA . TYR A 1 88 ? -21.703 -1.602 20.301 1.00 88.00 88 TYR A CA 1
ATOM 694 C C . TYR A 1 88 ? -21.795 -3.025 19.747 1.00 88.00 88 TYR A C 1
ATOM 696 O O . TYR A 1 88 ? -22.848 -3.375 19.205 1.00 88.00 88 TYR A O 1
ATOM 704 N N . CYS A 1 89 ? -20.754 -3.844 19.908 1.00 86.81 89 CYS A N 1
ATOM 705 C CA . CYS A 1 89 ? -20.658 -5.201 19.370 1.00 86.81 89 CYS A CA 1
ATOM 706 C C . CYS A 1 89 ? -20.974 -5.255 17.861 1.00 86.81 89 CYS A C 1
ATOM 708 O O . CYS A 1 89 ? -21.789 -6.062 17.416 1.00 86.81 89 CYS A O 1
ATOM 710 N N . LEU A 1 90 ? -20.376 -4.343 17.089 1.00 86.44 90 LEU A N 1
ATOM 711 C CA . LEU A 1 90 ? -20.521 -4.230 15.630 1.00 86.44 90 LEU A CA 1
ATOM 712 C C . LEU A 1 90 ? -19.406 -4.946 14.855 1.00 86.44 90 LEU A C 1
ATOM 714 O O . LEU A 1 90 ? -19.341 -4.813 13.636 1.00 86.44 90 LEU A O 1
ATOM 718 N N . GLU A 1 91 ? -18.558 -5.717 15.540 1.00 81.81 91 GLU A N 1
ATOM 719 C CA . GLU A 1 91 ? -17.381 -6.437 15.019 1.00 81.81 91 GLU A CA 1
ATOM 720 C C . GLU A 1 91 ? -17.750 -7.641 14.125 1.00 81.81 91 GLU A C 1
ATOM 722 O O . GLU A 1 91 ? -17.174 -8.723 14.215 1.00 81.81 91 GLU A O 1
ATOM 727 N N . SER A 1 92 ? -18.749 -7.474 13.259 1.00 87.00 92 SER A N 1
ATOM 728 C CA . SER A 1 92 ? -19.061 -8.431 12.202 1.00 87.00 92 SER A CA 1
ATOM 729 C C . SER A 1 92 ? -17.908 -8.522 11.201 1.00 87.00 92 SER A C 1
ATOM 731 O O . SER A 1 92 ? -17.177 -7.554 10.985 1.00 87.00 92 SER A O 1
ATOM 733 N N . GLU A 1 93 ? -17.784 -9.662 10.525 1.00 86.56 93 GLU A N 1
ATOM 734 C CA . GLU A 1 93 ? -16.794 -9.856 9.459 1.00 86.56 93 GLU A CA 1
ATOM 735 C C . GLU A 1 93 ? -16.907 -8.774 8.372 1.00 86.56 93 GLU A C 1
ATOM 737 O O . GLU A 1 93 ? -15.901 -8.218 7.936 1.00 86.56 93 GLU A O 1
ATOM 742 N N . MET A 1 94 ? -18.136 -8.384 8.013 1.00 86.69 94 MET A N 1
ATOM 743 C CA . MET A 1 94 ? -18.368 -7.315 7.041 1.00 86.69 94 MET A CA 1
ATOM 744 C C . MET A 1 94 ? -17.878 -5.948 7.543 1.00 86.69 94 MET A C 1
ATOM 746 O O . MET A 1 94 ? -17.312 -5.182 6.766 1.00 86.69 94 MET A O 1
ATOM 750 N N . PHE A 1 95 ? -18.082 -5.629 8.825 1.00 91.00 95 PHE A N 1
ATOM 751 C CA . PHE A 1 95 ? -17.558 -4.394 9.411 1.00 91.00 95 PHE A CA 1
ATOM 752 C C . PHE A 1 95 ? -16.029 -4.385 9.375 1.00 91.00 95 PHE A C 1
ATOM 754 O O . PHE A 1 95 ? -15.437 -3.420 8.896 1.00 91.00 95 PHE A O 1
ATOM 761 N N . SER A 1 96 ? -15.403 -5.471 9.836 1.00 90.38 96 SER A N 1
ATOM 762 C CA . SER A 1 96 ? -13.947 -5.612 9.880 1.00 90.38 96 SER A CA 1
ATOM 763 C C . SER A 1 96 ? -13.332 -5.506 8.487 1.00 90.38 96 SER A C 1
ATOM 765 O O . SER A 1 96 ? -12.419 -4.710 8.298 1.00 90.38 96 SER A O 1
ATOM 767 N N . GLY A 1 97 ? -13.886 -6.205 7.489 1.00 92.44 97 GLY A N 1
ATOM 768 C CA . GLY A 1 97 ? -13.422 -6.106 6.102 1.00 92.44 97 GLY A CA 1
ATOM 769 C C . GLY A 1 97 ? -13.490 -4.676 5.566 1.00 92.44 97 GLY A C 1
ATOM 770 O O . GLY A 1 97 ? -12.529 -4.172 4.995 1.00 92.44 97 GLY A O 1
ATOM 771 N N . ARG A 1 98 ? -14.579 -3.952 5.847 1.00 93.12 98 ARG A N 1
ATOM 772 C CA . ARG A 1 98 ? -14.717 -2.560 5.394 1.00 93.12 98 ARG A CA 1
ATOM 773 C C . ARG A 1 98 ? -13.847 -1.576 6.167 1.00 93.12 98 ARG A C 1
ATOM 775 O O . ARG A 1 98 ? -13.431 -0.568 5.598 1.00 93.12 98 ARG A O 1
ATOM 782 N N . ALA A 1 99 ? -13.562 -1.843 7.438 1.00 93.12 99 ALA A N 1
ATOM 783 C CA . ALA A 1 99 ? -12.601 -1.065 8.212 1.00 93.12 99 ALA A CA 1
ATOM 784 C C . ALA A 1 99 ? -11.179 -1.257 7.666 1.00 93.12 99 ALA A C 1
ATOM 786 O O . ALA A 1 99 ? -10.466 -0.271 7.477 1.00 93.12 99 ALA A O 1
ATOM 787 N N . VAL A 1 100 ? -10.809 -2.499 7.336 1.00 94.62 100 VAL A N 1
ATOM 788 C CA . VAL A 1 100 ? -9.555 -2.832 6.648 1.00 94.62 100 VAL A CA 1
ATOM 789 C C . VAL A 1 100 ? -9.468 -2.084 5.318 1.00 94.62 100 VAL A C 1
ATOM 791 O O . VAL A 1 100 ? -8.525 -1.315 5.131 1.00 94.62 100 VAL A O 1
ATOM 794 N N . ASP A 1 101 ? -10.478 -2.194 4.450 1.00 93.69 101 ASP A N 1
ATOM 795 C CA . ASP A 1 101 ? -10.509 -1.493 3.159 1.00 93.69 101 ASP A CA 1
ATOM 796 C C . ASP A 1 101 ? -10.336 0.021 3.323 1.00 93.69 101 ASP A C 1
ATOM 798 O O . ASP A 1 101 ? -9.536 0.643 2.621 1.00 93.69 101 ASP A O 1
ATOM 802 N N . ALA A 1 102 ? -11.056 0.621 4.279 1.00 92.94 102 ALA A N 1
ATOM 803 C CA . ALA A 1 102 ? -10.978 2.051 4.552 1.00 92.94 102 ALA A CA 1
ATOM 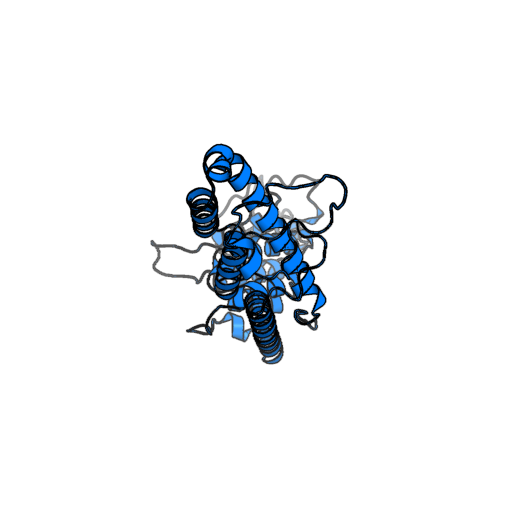804 C C . ALA A 1 102 ? -9.573 2.485 4.986 1.00 92.94 102 ALA A C 1
ATOM 806 O O . ALA A 1 102 ? -9.129 3.563 4.594 1.00 92.94 102 ALA A O 1
ATOM 807 N N . LEU A 1 103 ? -8.862 1.662 5.764 1.00 92.81 103 LEU A N 1
ATOM 808 C CA . LEU A 1 103 ? -7.494 1.950 6.196 1.00 92.81 103 LEU A CA 1
ATOM 809 C C . LEU A 1 103 ? -6.473 1.769 5.072 1.00 92.81 103 LEU A C 1
ATOM 811 O O . LEU A 1 103 ? -5.585 2.613 4.938 1.00 92.81 103 LEU A O 1
ATOM 815 N N . LEU A 1 104 ? -6.608 0.730 4.244 1.00 92.19 104 LEU A N 1
ATOM 816 C CA . LEU A 1 104 ? -5.689 0.444 3.133 1.00 92.19 104 LEU A CA 1
ATOM 817 C C . LEU A 1 104 ? -5.640 1.583 2.099 1.00 92.19 104 LEU A C 1
ATOM 819 O O . LEU A 1 104 ? -4.571 1.884 1.557 1.00 92.19 104 LEU A O 1
ATOM 823 N N . VAL A 1 105 ? -6.778 2.249 1.868 1.00 90.12 105 VAL A N 1
ATOM 824 C CA . VAL A 1 105 ? -6.902 3.401 0.949 1.00 90.12 105 VAL A CA 1
ATOM 825 C C . VAL A 1 105 ? -6.715 4.759 1.634 1.00 90.12 105 VAL A C 1
ATOM 827 O O . VAL A 1 105 ? -6.836 5.806 0.998 1.00 90.12 105 VAL A O 1
ATOM 830 N N . SER A 1 106 ? -6.466 4.776 2.944 1.00 88.88 106 SER A N 1
ATOM 831 C CA . SER A 1 106 ? -6.399 6.015 3.717 1.00 88.88 106 SER A CA 1
ATOM 832 C C . SER A 1 106 ? -5.070 6.754 3.507 1.00 88.88 106 SER A C 1
ATOM 834 O O . SER A 1 106 ? -4.001 6.151 3.458 1.00 88.88 106 SER A O 1
ATOM 836 N N . SER A 1 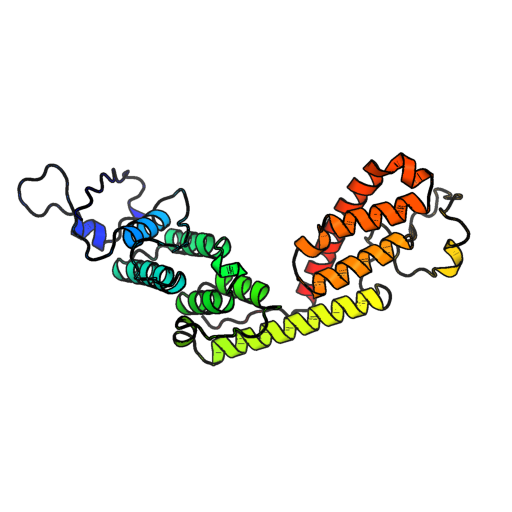107 ? -5.106 8.091 3.472 1.00 87.50 107 SER A N 1
ATOM 837 C CA . SER A 1 107 ? -3.883 8.916 3.431 1.00 87.50 107 SER A CA 1
ATOM 838 C C . SER A 1 107 ? -2.906 8.655 4.601 1.00 87.50 107 SER A C 1
ATOM 840 O O . SER A 1 107 ? -1.695 8.659 4.368 1.00 87.50 107 SER A O 1
ATOM 842 N N . PRO A 1 108 ? -3.366 8.393 5.844 1.00 87.50 108 PRO A N 1
ATOM 843 C CA . PRO A 1 108 ? -2.499 7.967 6.945 1.00 87.50 108 PRO A CA 1
ATOM 844 C C . PRO A 1 108 ? -1.617 6.750 6.649 1.00 87.50 108 PRO A C 1
ATOM 846 O O . PRO A 1 108 ? -0.497 6.690 7.150 1.00 87.50 108 PRO A O 1
ATOM 849 N N . MET A 1 109 ? -2.086 5.810 5.825 1.00 90.12 109 MET A N 1
ATOM 850 C CA . MET A 1 109 ? -1.319 4.619 5.455 1.00 90.12 109 MET A CA 1
ATOM 851 C C . MET A 1 109 ? -0.058 4.963 4.650 1.00 90.12 109 MET A C 1
ATOM 853 O O . MET A 1 109 ? 0.962 4.295 4.779 1.00 90.12 109 MET A O 1
ATOM 857 N N . GLU A 1 110 ? -0.100 6.022 3.845 1.00 85.38 110 GLU A N 1
ATOM 858 C CA . GLU A 1 110 ? 1.066 6.492 3.087 1.00 85.38 110 GLU A CA 1
ATOM 859 C C . GLU A 1 110 ? 2.005 7.337 3.956 1.00 85.38 110 GLU A C 1
ATOM 861 O O . GLU A 1 110 ? 3.224 7.188 3.894 1.00 85.38 110 GLU A O 1
ATOM 866 N N . LYS A 1 111 ? 1.443 8.221 4.790 1.00 85.56 111 LYS A N 1
ATOM 867 C CA . LYS A 1 111 ? 2.222 9.201 5.564 1.00 85.56 111 LYS A CA 1
ATOM 868 C C . LYS A 1 111 ? 2.872 8.605 6.811 1.00 85.56 111 LYS A C 1
ATOM 870 O O . LYS A 1 111 ? 4.021 8.910 7.118 1.00 85.56 111 LYS A O 1
ATOM 875 N N . GLU A 1 112 ? 2.137 7.780 7.549 1.00 88.31 112 GLU A N 1
ATOM 876 C CA . GLU A 1 112 ? 2.535 7.277 8.867 1.00 88.31 112 GLU A CA 1
ATOM 877 C C . GLU A 1 112 ? 2.175 5.780 9.031 1.00 88.31 112 GLU A C 1
ATOM 879 O O . GLU A 1 112 ? 1.474 5.399 9.977 1.00 88.31 112 GLU A O 1
ATOM 884 N N . PRO A 1 113 ? 2.685 4.889 8.155 1.00 91.06 113 PRO A N 1
ATOM 885 C CA . PRO A 1 113 ? 2.339 3.466 8.156 1.00 91.06 113 PRO A CA 1
ATOM 886 C C . PRO A 1 113 ? 2.634 2.765 9.488 1.00 91.06 113 PRO A C 1
ATOM 888 O O . PRO A 1 113 ? 1.883 1.889 9.888 1.00 91.06 113 PRO A O 1
ATOM 891 N N . HIS A 1 114 ? 3.659 3.177 10.240 1.00 91.00 114 HIS A N 1
ATOM 892 C CA . HIS A 1 114 ? 3.973 2.600 11.557 1.00 91.00 114 HIS A CA 1
ATOM 893 C C . HIS A 1 114 ? 2.817 2.711 12.564 1.00 91.00 114 HIS A C 1
ATOM 895 O O . HIS A 1 114 ? 2.616 1.823 13.389 1.00 91.00 114 HIS A O 1
ATOM 901 N N . ARG A 1 115 ? 2.042 3.799 12.501 1.00 91.19 115 ARG A N 1
ATOM 902 C CA . ARG A 1 115 ? 0.892 4.007 13.389 1.00 91.19 115 ARG A CA 1
ATOM 903 C C . ARG A 1 115 ? -0.296 3.160 12.946 1.00 91.19 115 ARG A C 1
ATOM 905 O O . ARG A 1 115 ? -0.991 2.596 13.784 1.00 91.19 115 ARG A O 1
ATOM 912 N N . ILE A 1 116 ? -0.483 3.006 11.634 1.00 93.06 116 ILE A N 1
ATOM 913 C CA . ILE A 1 116 ? -1.479 2.083 11.074 1.00 93.06 116 ILE A CA 1
ATOM 914 C C . ILE A 1 116 ? -1.121 0.627 11.383 1.00 93.06 116 ILE A C 1
ATOM 916 O O . ILE A 1 116 ? -2.007 -0.150 11.723 1.00 93.06 116 ILE A O 1
ATOM 920 N N . TYR A 1 117 ? 0.163 0.267 11.354 1.00 93.94 117 TYR A N 1
ATOM 921 C CA . TYR A 1 117 ? 0.637 -1.043 11.790 1.00 93.94 117 TYR A CA 1
ATOM 922 C C . TYR A 1 117 ? 0.233 -1.319 13.240 1.00 93.94 117 TYR A C 1
ATOM 924 O O . TYR A 1 117 ? -0.316 -2.380 13.525 1.00 93.94 117 TYR A O 1
ATOM 932 N N . ALA A 1 118 ? 0.442 -0.351 14.139 1.00 94.06 118 ALA A N 1
ATOM 933 C CA . ALA A 1 118 ? 0.063 -0.491 15.541 1.00 94.06 118 ALA A CA 1
ATOM 934 C C . ALA A 1 118 ? -1.450 -0.712 15.723 1.00 94.06 118 ALA A C 1
ATOM 936 O O . ALA A 1 118 ? -1.862 -1.586 16.485 1.00 94.06 118 ALA A O 1
ATOM 937 N N . LEU A 1 119 ? -2.280 0.005 14.955 1.00 93.75 119 LEU A N 1
ATOM 938 C CA . LEU A 1 119 ? -3.725 -0.241 14.906 1.00 93.75 119 LEU A CA 1
ATOM 939 C C . LEU A 1 119 ? -4.046 -1.645 14.380 1.00 93.75 119 LEU A C 1
ATOM 941 O O . LEU A 1 119 ? -4.841 -2.356 14.987 1.00 93.75 119 LEU A O 1
ATOM 945 N N . GLY A 1 120 ? -3.402 -2.070 13.292 1.00 94.69 120 GLY A N 1
ATOM 946 C CA . GLY A 1 120 ? -3.568 -3.412 12.739 1.00 94.69 120 GLY A CA 1
ATOM 947 C C . GLY A 1 120 ? -3.255 -4.502 13.765 1.00 94.69 120 GLY A C 1
ATOM 948 O O . GLY A 1 120 ? -4.036 -5.436 13.910 1.00 94.69 120 GLY A O 1
ATOM 949 N N . VAL A 1 121 ? -2.177 -4.353 14.543 1.00 95.19 121 VAL A N 1
ATOM 950 C CA . VAL A 1 121 ? -1.812 -5.296 15.614 1.00 95.19 121 VAL A CA 1
ATOM 951 C C . VAL A 1 121 ? -2.878 -5.305 16.707 1.00 95.19 121 VAL A C 1
ATOM 953 O O . VAL A 1 121 ? -3.357 -6.371 17.095 1.00 95.19 121 VAL A O 1
ATOM 956 N N . ARG A 1 122 ? -3.307 -4.122 17.164 1.00 93.12 122 ARG A N 1
ATOM 957 C CA . ARG A 1 122 ? -4.323 -3.975 18.214 1.00 93.12 122 ARG A CA 1
ATOM 958 C C . ARG A 1 122 ? -5.646 -4.655 17.847 1.00 93.12 122 ARG A C 1
ATOM 960 O O . ARG A 1 122 ? -6.245 -5.313 18.696 1.00 93.12 122 ARG A O 1
ATOM 967 N N . PHE A 1 123 ? -6.086 -4.517 16.597 1.00 91.94 123 PHE A N 1
ATOM 968 C CA . PHE A 1 123 ? -7.338 -5.100 16.092 1.00 91.94 123 PHE A CA 1
ATOM 969 C C . PHE A 1 123 ? -7.159 -6.453 15.389 1.00 91.94 123 PHE A C 1
ATOM 971 O O . PHE A 1 123 ? -8.134 -7.027 14.908 1.00 91.94 123 PHE A O 1
ATOM 978 N N . ARG A 1 124 ? -5.937 -6.999 15.382 1.00 92.62 124 ARG A N 1
ATOM 979 C CA . ARG A 1 124 ? -5.571 -8.288 14.779 1.00 92.62 124 ARG A CA 1
ATOM 980 C C . ARG A 1 124 ? -5.837 -8.394 13.269 1.00 92.62 124 ARG A C 1
ATOM 982 O O . ARG A 1 124 ? -6.212 -9.452 12.770 1.00 92.62 124 ARG A O 1
ATOM 989 N N . TRP A 1 125 ? -5.611 -7.315 12.527 1.00 94.62 125 TRP A N 1
ATOM 990 C CA . TRP A 1 125 ? -5.791 -7.255 11.073 1.00 94.62 125 TRP A CA 1
ATOM 991 C C . TRP A 1 125 ? -4.471 -7.457 10.336 1.00 94.62 125 TRP A C 1
ATOM 993 O O . TRP A 1 125 ? -3.694 -6.519 10.136 1.00 94.62 125 TRP A O 1
ATOM 1003 N N . LYS A 1 126 ? -4.222 -8.701 9.918 1.00 93.75 126 LYS A N 1
ATOM 1004 C CA . LYS A 1 126 ? -2.957 -9.120 9.296 1.00 93.75 126 LYS A CA 1
ATOM 1005 C C . LYS A 1 126 ? -2.678 -8.379 7.995 1.00 93.75 126 LYS A C 1
ATOM 1007 O O . LYS A 1 126 ? -1.543 -7.982 7.753 1.00 93.75 126 LYS A O 1
ATOM 1012 N N . GLU A 1 127 ? -3.708 -8.148 7.195 1.00 93.06 127 GLU A N 1
ATOM 1013 C CA . GLU A 1 127 ? -3.633 -7.475 5.900 1.00 93.06 127 GLU A CA 1
ATOM 1014 C C . GLU A 1 127 ? -3.180 -6.021 6.071 1.00 93.06 127 GLU A C 1
ATOM 1016 O O . GLU A 1 127 ? -2.289 -5.551 5.364 1.00 93.06 127 GLU A O 1
ATOM 1021 N N . VAL A 1 128 ? -3.734 -5.330 7.074 1.00 95.12 128 VAL A N 1
ATOM 1022 C CA . VAL A 1 128 ? -3.355 -3.953 7.422 1.00 95.12 128 VAL A CA 1
ATOM 1023 C C . VAL A 1 128 ? -1.919 -3.909 7.929 1.00 95.12 128 VAL A C 1
ATOM 1025 O O . VAL A 1 128 ? -1.154 -3.046 7.501 1.00 95.12 128 VAL A O 1
ATOM 1028 N N . CYS A 1 129 ? -1.530 -4.840 8.806 1.00 94.88 129 CYS A N 1
ATOM 1029 C CA . CYS A 1 129 ? -0.156 -4.933 9.297 1.00 94.88 129 CYS A CA 1
ATOM 1030 C C . CYS A 1 129 ? 0.841 -5.170 8.163 1.00 94.88 129 CYS A C 1
ATOM 1032 O O . CYS A 1 129 ? 1.863 -4.494 8.109 1.00 94.88 129 CYS A O 1
ATOM 1034 N N . LEU A 1 130 ? 0.550 -6.101 7.254 1.00 92.44 130 LEU A N 1
ATOM 1035 C CA . LEU A 1 130 ? 1.429 -6.421 6.136 1.00 92.44 130 LEU A CA 1
ATOM 1036 C C . LEU A 1 130 ? 1.587 -5.225 5.194 1.00 92.44 130 LEU A C 1
ATOM 1038 O O . LEU A 1 130 ? 2.708 -4.869 4.837 1.00 92.44 130 LEU A O 1
ATOM 1042 N N . GLU A 1 131 ? 0.486 -4.577 4.819 1.00 91.25 131 GLU A N 1
ATOM 1043 C CA . GLU A 1 131 ? 0.536 -3.429 3.914 1.00 91.25 131 GLU A CA 1
ATOM 1044 C C . GLU A 1 131 ? 1.238 -2.225 4.557 1.00 91.25 131 GLU A C 1
ATOM 1046 O O . GLU A 1 131 ? 2.080 -1.573 3.935 1.00 91.25 131 GLU A O 1
ATOM 1051 N N . ALA A 1 132 ? 0.965 -1.971 5.838 1.00 92.69 132 ALA A N 1
ATOM 1052 C CA . ALA A 1 132 ? 1.681 -0.965 6.606 1.00 92.69 132 ALA A CA 1
ATOM 1053 C C . ALA A 1 132 ? 3.180 -1.293 6.700 1.00 92.69 132 ALA A C 1
ATOM 1055 O O . ALA A 1 132 ? 4.018 -0.411 6.510 1.00 92.69 132 ALA A O 1
ATOM 1056 N N . ALA A 1 133 ? 3.538 -2.560 6.928 1.00 92.31 133 ALA A N 1
ATOM 1057 C CA . ALA A 1 133 ? 4.927 -2.996 6.979 1.00 92.31 133 ALA A CA 1
ATOM 1058 C C . ALA A 1 133 ? 5.632 -2.753 5.637 1.00 92.31 133 ALA A C 1
ATOM 1060 O O . ALA A 1 133 ? 6.685 -2.114 5.624 1.00 92.31 133 ALA A O 1
ATOM 1061 N N . LYS A 1 134 ? 5.013 -3.133 4.511 1.00 88.81 134 LYS A N 1
ATOM 1062 C CA . LYS A 1 134 ? 5.513 -2.859 3.150 1.00 88.81 134 LYS A CA 1
ATOM 1063 C C . LYS A 1 134 ? 5.767 -1.367 2.918 1.00 88.81 134 LYS A C 1
ATOM 1065 O O . LYS A 1 134 ? 6.871 -0.985 2.537 1.00 88.81 134 LYS A O 1
ATOM 1070 N N . ARG A 1 135 ? 4.793 -0.506 3.225 1.00 88.38 135 ARG A N 1
ATOM 1071 C CA . ARG A 1 135 ? 4.924 0.955 3.046 1.00 88.38 135 ARG A CA 1
ATOM 1072 C C . ARG A 1 135 ? 5.907 1.596 4.023 1.00 88.38 135 ARG A C 1
ATOM 1074 O O . ARG A 1 135 ? 6.459 2.657 3.749 1.00 88.38 135 ARG A O 1
ATOM 1081 N N . SER A 1 136 ? 6.162 0.955 5.159 1.00 90.25 136 SER A N 1
ATOM 1082 C CA . SER A 1 136 ? 7.117 1.446 6.151 1.00 90.25 136 SER A CA 1
ATOM 1083 C C . SER A 1 136 ? 8.581 1.143 5.811 1.00 90.25 136 SER A C 1
ATOM 1085 O O . SER A 1 136 ? 9.455 1.766 6.410 1.00 90.25 136 SER A O 1
ATOM 1087 N N . VAL A 1 137 ? 8.863 0.247 4.850 1.00 88.81 137 VAL A N 1
ATOM 1088 C CA . VAL A 1 137 ? 10.228 -0.225 4.539 1.00 88.81 137 VAL A CA 1
ATOM 1089 C C . VAL A 1 137 ? 11.192 0.929 4.312 1.00 88.81 137 VAL A C 1
ATOM 1091 O O . VAL A 1 137 ? 12.294 0.895 4.847 1.00 88.81 137 VAL A O 1
ATOM 1094 N N . LEU A 1 138 ? 10.792 1.975 3.591 1.00 81.25 138 LEU A N 1
ATOM 1095 C CA . LEU A 1 138 ? 11.658 3.121 3.304 1.00 81.25 138 LEU A CA 1
ATOM 1096 C C . LEU A 1 138 ? 11.584 4.259 4.305 1.00 81.25 138 LEU A C 1
ATOM 1098 O O . LEU A 1 138 ? 12.468 5.123 4.317 1.00 81.25 138 LEU A O 1
ATOM 1102 N N . ASN A 1 139 ? 10.535 4.291 5.118 1.00 76.69 139 ASN A N 1
ATOM 1103 C CA . ASN A 1 139 ? 10.326 5.408 6.010 1.00 76.69 139 ASN A CA 1
ATOM 1104 C C . ASN A 1 139 ? 11.489 5.460 6.996 1.00 76.69 139 ASN A C 1
ATOM 1106 O O . ASN A 1 139 ? 11.792 4.501 7.708 1.00 76.69 139 ASN A O 1
ATOM 1110 N N . LYS A 1 140 ? 12.194 6.597 6.999 1.00 65.88 140 LYS A N 1
ATOM 1111 C CA . LYS A 1 140 ? 13.139 6.901 8.073 1.00 65.88 140 LYS A CA 1
ATOM 1112 C C . LYS A 1 140 ? 12.347 6.861 9.375 1.00 65.88 140 LYS A C 1
ATOM 1114 O O . LYS A 1 140 ? 11.177 7.246 9.375 1.00 65.88 140 LYS A O 1
ATOM 1119 N N . GLN A 1 141 ? 12.974 6.348 10.435 1.00 64.56 141 GLN A N 1
ATOM 1120 C CA . GLN A 1 141 ? 12.334 6.192 11.741 1.00 64.56 141 GLN A CA 1
ATOM 1121 C C . GLN A 1 141 ? 11.458 7.410 12.060 1.00 64.56 141 GLN A C 1
ATOM 1123 O O . GLN A 1 141 ? 11.907 8.542 11.838 1.00 64.56 141 GLN A O 1
ATOM 1128 N N . PRO A 1 142 ? 10.216 7.194 12.524 1.00 62.72 142 PRO A N 1
ATOM 1129 C CA . PRO A 1 142 ? 9.292 8.289 12.759 1.00 62.72 142 PRO A CA 1
ATOM 1130 C C . PRO A 1 142 ? 9.938 9.307 13.703 1.00 62.72 142 PRO A C 1
ATOM 1132 O O . PRO A 1 142 ? 10.482 8.945 14.745 1.00 62.72 142 PRO A O 1
ATOM 1135 N N . SER A 1 143 ? 9.886 10.589 13.338 1.00 58.84 143 SER A N 1
ATOM 1136 C CA . SER A 1 143 ? 10.454 11.675 14.150 1.00 58.84 143 SER A CA 1
ATOM 1137 C C . SER A 1 143 ? 9.746 11.834 15.499 1.00 58.84 143 SER A C 1
ATOM 1139 O O . SER A 1 143 ? 10.304 12.422 16.421 1.00 58.84 143 SER A O 1
ATOM 1141 N N . ALA A 1 144 ? 8.524 11.309 15.616 1.00 67.31 144 ALA A N 1
ATOM 1142 C CA . ALA A 1 144 ? 7.773 11.201 16.854 1.00 67.31 144 ALA A CA 1
ATOM 1143 C C . ALA A 1 144 ? 6.985 9.884 16.860 1.00 67.31 144 ALA A C 1
ATOM 1145 O O . ALA A 1 144 ? 6.284 9.567 15.899 1.00 67.31 144 ALA A O 1
ATOM 1146 N N . TYR A 1 145 ? 7.096 9.121 17.946 1.00 72.25 145 TYR A N 1
ATOM 1147 C CA . TYR A 1 145 ? 6.269 7.937 18.159 1.00 72.25 145 TYR A CA 1
ATOM 1148 C C . TYR A 1 145 ? 4.844 8.382 18.519 1.00 72.25 145 TYR A C 1
ATOM 1150 O O . TYR A 1 145 ? 4.657 9.153 19.461 1.00 72.25 145 TYR A O 1
ATOM 1158 N N . GLY A 1 146 ? 3.855 7.931 17.743 1.00 79.81 146 GLY A N 1
ATOM 1159 C CA . GLY A 1 146 ? 2.436 8.171 18.019 1.00 79.81 146 GLY A CA 1
ATOM 1160 C C . GLY A 1 146 ? 1.952 7.413 19.257 1.00 79.81 146 GLY A C 1
ATOM 1161 O O . GLY A 1 146 ? 2.565 6.425 19.664 1.00 79.81 146 GLY A O 1
ATOM 1162 N N . ASP A 1 147 ? 0.842 7.857 19.850 1.00 86.06 147 ASP A N 1
ATOM 1163 C CA . ASP A 1 147 ? 0.261 7.216 21.038 1.00 86.06 147 ASP A CA 1
ATOM 1164 C C . ASP A 1 147 ? -0.157 5.762 20.779 1.00 86.06 147 ASP A C 1
ATOM 1166 O O . ASP A 1 147 ? -0.120 4.949 21.694 1.00 86.06 147 ASP A O 1
ATOM 1170 N N . GLU A 1 148 ? -0.475 5.412 19.533 1.00 87.12 148 GLU A N 1
ATOM 1171 C CA . GLU A 1 148 ? -0.941 4.082 19.123 1.00 87.12 148 GLU A CA 1
ATOM 1172 C C . GLU A 1 148 ? 0.147 3.015 19.301 1.00 87.12 148 GLU A C 1
ATOM 1174 O O . GLU A 1 148 ? -0.150 1.847 19.524 1.00 87.12 148 GLU A O 1
ATOM 1179 N N . LEU A 1 149 ? 1.425 3.406 19.271 1.00 87.62 149 LEU A N 1
ATOM 1180 C CA . LEU A 1 149 ? 2.537 2.495 19.552 1.00 87.62 149 LEU A CA 1
ATOM 1181 C C . LEU A 1 149 ? 2.570 2.028 21.013 1.00 87.62 149 LEU A C 1
ATOM 1183 O O . LEU A 1 149 ? 3.212 1.024 21.305 1.00 87.62 149 LEU A O 1
ATOM 1187 N N . LYS A 1 150 ? 1.886 2.724 21.931 1.00 89.56 150 LYS A N 1
ATOM 1188 C CA . LYS A 1 150 ? 1.740 2.275 23.325 1.00 89.56 150 LYS A CA 1
ATOM 1189 C C . LYS A 1 150 ? 0.827 1.055 23.442 1.00 89.56 150 LYS A C 1
ATOM 1191 O O . LYS A 1 150 ? 0.892 0.361 24.453 1.00 89.56 150 LYS A O 1
ATOM 1196 N N . ASP A 1 151 ? 0.007 0.803 22.423 1.00 87.44 151 ASP A N 1
ATOM 1197 C CA . ASP A 1 151 ? -0.955 -0.296 22.404 1.00 87.44 151 ASP A CA 1
ATOM 1198 C C . ASP A 1 151 ? -0.351 -1.612 21.886 1.00 87.44 151 ASP A C 1
ATOM 1200 O O . ASP A 1 151 ? -1.024 -2.642 21.918 1.00 87.44 151 ASP A O 1
ATOM 1204 N N . ILE A 1 152 ? 0.903 -1.603 21.416 1.00 92.31 152 ILE A N 1
ATOM 1205 C CA . ILE A 1 152 ? 1.592 -2.801 20.920 1.00 92.31 152 ILE A CA 1
ATOM 1206 C C . ILE A 1 152 ? 2.729 -3.228 21.839 1.00 92.31 152 ILE A C 1
ATOM 1208 O O . ILE A 1 152 ? 3.325 -2.424 22.558 1.00 92.31 152 ILE A O 1
ATOM 1212 N N . SER A 1 153 ? 3.057 -4.518 21.806 1.00 93.50 153 SER A N 1
ATOM 1213 C CA . SER A 1 153 ? 4.185 -5.033 22.571 1.00 93.50 153 SER A CA 1
ATOM 1214 C C . SER A 1 153 ? 5.517 -4.676 21.905 1.00 93.50 153 SER A C 1
ATOM 1216 O O . SER A 1 153 ? 5.607 -4.449 20.696 1.00 93.50 153 SER A O 1
ATOM 1218 N N . ALA A 1 154 ? 6.596 -4.693 22.692 1.00 91.81 154 ALA A N 1
ATOM 1219 C CA . ALA A 1 154 ? 7.949 -4.562 22.150 1.00 91.81 154 ALA A CA 1
ATOM 1220 C C . ALA A 1 154 ? 8.268 -5.662 21.119 1.00 91.81 154 ALA A C 1
ATOM 1222 O O . ALA A 1 154 ? 9.037 -5.419 20.192 1.00 91.81 154 ALA A O 1
ATOM 1223 N N . TRP A 1 155 ? 7.647 -6.838 21.263 1.00 92.38 155 TRP A N 1
ATOM 1224 C CA . TRP A 1 155 ? 7.777 -7.949 20.325 1.00 92.38 155 TRP A CA 1
ATOM 1225 C C . TRP A 1 155 ? 7.154 -7.627 18.959 1.00 92.38 155 TRP A C 1
ATOM 1227 O O . TRP A 1 155 ? 7.786 -7.826 17.925 1.00 92.38 155 TRP A O 1
ATOM 1237 N N . ASP A 1 156 ? 5.947 -7.056 18.935 1.00 93.44 156 ASP A N 1
ATOM 1238 C CA . ASP A 1 156 ? 5.274 -6.681 17.681 1.00 93.44 156 ASP A CA 1
ATOM 1239 C C . ASP A 1 156 ? 6.068 -5.621 16.908 1.00 93.44 156 ASP A C 1
ATOM 1241 O O . ASP A 1 156 ? 6.127 -5.644 15.675 1.00 93.44 156 ASP A O 1
ATOM 1245 N N . LEU A 1 157 ? 6.704 -4.700 17.640 1.00 91.19 157 LEU A N 1
ATOM 1246 C CA . LEU A 1 157 ? 7.585 -3.692 17.063 1.00 91.19 157 LEU A CA 1
ATOM 1247 C C . LEU A 1 157 ? 8.899 -4.301 16.555 1.00 91.19 157 LEU A C 1
ATOM 1249 O O . LEU A 1 157 ? 9.348 -3.923 15.473 1.00 91.19 157 LEU A O 1
ATOM 1253 N N . SER A 1 158 ? 9.511 -5.241 17.289 1.00 91.19 158 SER A N 1
ATOM 1254 C CA . SER A 1 158 ? 10.725 -5.918 16.814 1.00 91.19 158 SER A CA 1
ATOM 1255 C C . SER A 1 158 ? 10.462 -6.735 15.551 1.00 91.19 158 SER A C 1
ATOM 1257 O O . SER A 1 158 ? 11.294 -6.713 14.650 1.00 91.19 158 SER A O 1
ATOM 1259 N N . MET A 1 159 ? 9.286 -7.364 15.434 1.00 92.06 159 MET A N 1
ATOM 1260 C CA . MET A 1 159 ? 8.870 -8.066 14.213 1.00 92.06 159 MET A CA 1
ATOM 1261 C C . MET A 1 159 ? 8.784 -7.124 13.007 1.00 92.06 159 MET A C 1
ATOM 1263 O O . MET A 1 159 ? 9.256 -7.463 11.922 1.00 92.06 159 MET A O 1
ATOM 1267 N N . LEU A 1 160 ? 8.230 -5.920 13.189 1.00 91.88 160 LEU A N 1
ATOM 1268 C CA . LEU A 1 160 ? 8.201 -4.909 12.131 1.00 91.88 160 LEU A CA 1
ATOM 1269 C C . LEU A 1 160 ? 9.616 -4.474 11.726 1.00 91.88 160 LEU A C 1
ATOM 1271 O O . LEU A 1 160 ? 9.910 -4.369 10.540 1.00 91.88 160 LEU A O 1
ATOM 1275 N N . GLN A 1 161 ? 10.493 -4.219 12.698 1.00 90.94 161 GLN A N 1
ATOM 1276 C CA . GLN A 1 161 ? 11.875 -3.802 12.435 1.00 90.94 161 GLN A CA 1
ATOM 1277 C C . GLN A 1 161 ? 12.679 -4.885 11.713 1.00 90.94 161 GLN A C 1
ATOM 1279 O O . GLN A 1 161 ? 13.437 -4.580 10.793 1.00 90.94 161 GLN A O 1
ATOM 1284 N N . GLU A 1 162 ? 12.501 -6.145 12.107 1.00 90.81 162 GLU A N 1
ATOM 1285 C CA . GLU A 1 162 ? 13.105 -7.291 11.436 1.00 90.81 162 GLU A CA 1
ATOM 1286 C C . GLU A 1 162 ? 12.606 -7.408 9.996 1.00 90.81 162 GLU A C 1
ATOM 1288 O O . GLU A 1 162 ? 13.427 -7.457 9.082 1.00 90.81 162 GLU A O 1
ATOM 1293 N N . TYR A 1 163 ? 11.290 -7.329 9.776 1.00 90.94 163 TYR A N 1
ATOM 1294 C CA . TYR A 1 163 ? 10.714 -7.295 8.433 1.00 90.94 163 TYR A CA 1
ATOM 1295 C C . TYR A 1 163 ? 11.303 -6.156 7.587 1.00 90.94 163 TYR A C 1
ATOM 1297 O O . TYR A 1 163 ? 11.709 -6.371 6.449 1.00 90.94 163 TYR A O 1
ATOM 1305 N N . GLN A 1 164 ? 11.399 -4.940 8.135 1.00 90.12 164 GLN A N 1
ATOM 1306 C CA . GLN A 1 164 ? 11.962 -3.785 7.429 1.00 90.12 164 GLN A CA 1
ATOM 1307 C C . GLN A 1 164 ? 13.435 -3.981 7.062 1.00 90.12 164 GLN A C 1
ATOM 1309 O O . GLN A 1 164 ? 13.840 -3.605 5.963 1.00 90.12 164 GLN A O 1
ATOM 1314 N N . ARG A 1 165 ? 14.245 -4.533 7.974 1.00 89.50 165 ARG A N 1
ATOM 1315 C CA . ARG A 1 165 ? 15.661 -4.832 7.723 1.00 89.50 165 ARG A CA 1
ATOM 1316 C C . ARG A 1 165 ? 15.794 -5.854 6.601 1.00 89.50 165 ARG A C 1
ATOM 1318 O O . ARG A 1 165 ? 16.453 -5.570 5.608 1.00 89.50 165 ARG A O 1
ATOM 1325 N N . ASN A 1 166 ? 15.103 -6.977 6.742 1.00 89.62 166 ASN A N 1
ATOM 1326 C CA . ASN A 1 166 ? 15.091 -8.069 5.781 1.00 89.62 166 ASN A CA 1
ATOM 1327 C C . ASN A 1 166 ? 14.638 -7.574 4.395 1.00 89.62 166 ASN A C 1
ATOM 1329 O O . ASN A 1 166 ? 15.298 -7.819 3.392 1.00 89.62 166 ASN A O 1
ATOM 1333 N N . ALA A 1 167 ? 13.580 -6.761 4.336 1.00 89.00 167 ALA A N 1
ATOM 1334 C CA . ALA A 1 167 ? 13.124 -6.154 3.089 1.00 89.00 167 ALA A CA 1
ATOM 1335 C C . ALA A 1 167 ? 14.152 -5.226 2.449 1.00 89.00 167 ALA A C 1
ATOM 1337 O O . ALA A 1 167 ? 14.328 -5.249 1.234 1.00 89.00 167 ALA A O 1
ATOM 1338 N N . ARG A 1 168 ? 14.853 -4.415 3.246 1.00 88.50 168 ARG A N 1
ATOM 1339 C CA . ARG A 1 168 ? 15.925 -3.553 2.733 1.00 88.50 168 ARG A CA 1
ATOM 1340 C C . ARG A 1 168 ? 17.091 -4.365 2.182 1.00 88.50 168 ARG A C 1
ATOM 1342 O O . ARG A 1 168 ? 17.648 -3.958 1.169 1.00 88.50 168 ARG A O 1
ATOM 1349 N N . GLU A 1 169 ? 17.445 -5.475 2.821 1.00 89.25 169 GLU A N 1
ATOM 1350 C CA . GLU A 1 169 ? 18.494 -6.386 2.348 1.00 89.25 169 GLU A CA 1
ATOM 1351 C C . GLU A 1 169 ? 18.110 -7.028 1.009 1.00 89.25 169 GLU A C 1
ATOM 1353 O O . GLU A 1 169 ? 18.900 -6.974 0.070 1.00 89.25 169 GLU A O 1
ATOM 1358 N N . VAL A 1 170 ? 16.873 -7.514 0.870 1.00 88.62 170 VAL A N 1
ATOM 1359 C CA . VAL A 1 170 ? 16.348 -8.058 -0.397 1.00 88.62 170 VAL A CA 1
ATOM 1360 C C . VAL A 1 170 ? 16.363 -7.002 -1.503 1.00 88.62 170 VAL A C 1
ATOM 1362 O O . VAL A 1 170 ? 16.848 -7.259 -2.602 1.00 88.62 170 VAL A O 1
ATOM 1365 N N . ILE A 1 171 ? 15.885 -5.785 -1.217 1.00 87.81 171 ILE A N 1
ATOM 1366 C CA . ILE A 1 171 ? 15.909 -4.674 -2.182 1.00 87.81 171 ILE A CA 1
ATOM 1367 C C . ILE A 1 171 ? 17.350 -4.330 -2.580 1.00 87.81 171 ILE A C 1
ATOM 1369 O O . ILE A 1 171 ? 17.612 -4.061 -3.749 1.00 87.81 171 ILE A O 1
ATOM 1373 N N . HIS A 1 172 ? 18.284 -4.325 -1.629 1.00 88.50 172 HIS A N 1
ATOM 1374 C CA . HIS A 1 172 ? 19.694 -4.064 -1.908 1.00 88.50 172 HIS A CA 1
ATOM 1375 C C . HIS A 1 172 ? 20.298 -5.144 -2.809 1.00 88.50 172 HIS A C 1
ATOM 1377 O O . HIS A 1 172 ? 20.885 -4.811 -3.834 1.00 88.50 172 HIS A O 1
ATOM 1383 N N . SER A 1 173 ? 20.084 -6.417 -2.467 1.00 88.00 173 SER A N 1
ATOM 1384 C CA . SER A 1 173 ? 20.528 -7.572 -3.254 1.00 88.00 173 SER A CA 1
ATOM 1385 C C . SER A 1 173 ? 19.976 -7.517 -4.680 1.00 88.00 173 SER A C 1
ATOM 1387 O O . SER A 1 173 ? 20.734 -7.631 -5.640 1.00 88.00 173 SER A O 1
ATOM 1389 N N . PHE A 1 174 ? 18.682 -7.220 -4.841 1.00 86.12 174 PHE A N 1
ATOM 1390 C CA . PHE A 1 174 ? 18.061 -7.018 -6.152 1.00 86.12 174 PHE A CA 1
ATOM 1391 C C . PHE A 1 174 ? 18.791 -5.952 -6.983 1.00 86.12 174 PHE A C 1
ATOM 1393 O O . PHE A 1 174 ? 19.135 -6.180 -8.145 1.00 86.12 174 PHE A O 1
ATOM 1400 N N . VAL A 1 175 ? 19.049 -4.784 -6.389 1.00 87.44 175 VAL A N 1
ATOM 1401 C CA . VAL A 1 175 ? 19.729 -3.677 -7.074 1.00 87.44 175 VAL A CA 1
ATOM 1402 C C . VAL A 1 175 ? 21.148 -4.076 -7.467 1.00 87.44 175 VAL A C 1
ATOM 1404 O O . VAL A 1 175 ? 21.553 -3.811 -8.596 1.00 87.44 175 VAL A O 1
ATOM 1407 N N . GLU A 1 176 ? 21.893 -4.728 -6.575 1.00 88.50 176 GLU A N 1
ATOM 1408 C CA . GLU A 1 176 ? 23.241 -5.221 -6.869 1.00 88.50 176 GLU A CA 1
ATOM 1409 C C . GLU A 1 176 ? 23.233 -6.210 -8.035 1.00 88.50 176 GLU A C 1
ATOM 1411 O O . GLU A 1 176 ? 24.013 -6.047 -8.969 1.00 88.50 176 GLU A O 1
ATOM 1416 N N . GLN A 1 177 ? 22.301 -7.163 -8.053 1.00 85.06 177 GLN A N 1
ATOM 1417 C CA . GLN A 1 177 ? 22.216 -8.147 -9.130 1.00 85.06 177 GLN A CA 1
ATOM 1418 C C . GLN A 1 177 ? 21.808 -7.534 -10.478 1.00 85.06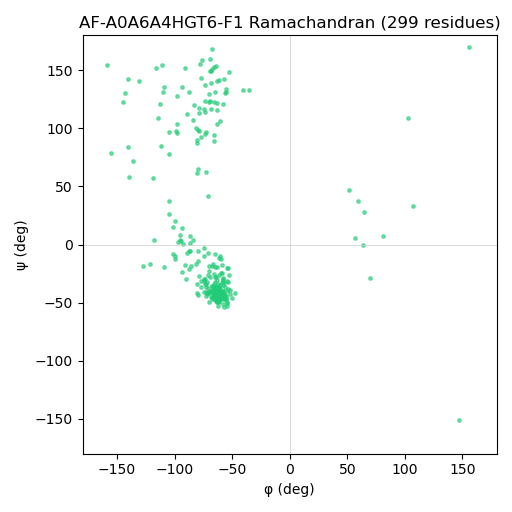 177 GLN A C 1
ATOM 1420 O O . GLN A 1 177 ? 22.301 -7.947 -11.529 1.00 85.06 177 GLN A O 1
ATOM 1425 N N . VAL A 1 178 ? 20.935 -6.521 -10.477 1.00 85.06 178 VAL A N 1
ATOM 1426 C CA . VAL A 1 178 ? 20.633 -5.742 -11.690 1.00 85.06 178 VAL A CA 1
ATOM 1427 C C . VAL A 1 178 ? 21.875 -4.988 -12.182 1.00 85.06 178 VAL A C 1
ATOM 1429 O O . VAL A 1 178 ? 22.119 -4.900 -13.387 1.00 85.06 178 VAL A O 1
ATOM 1432 N N . LEU A 1 179 ? 22.688 -4.450 -11.272 1.00 83.19 179 LEU A N 1
ATOM 1433 C CA . LEU A 1 179 ? 23.899 -3.714 -11.633 1.00 83.19 179 LEU A CA 1
ATOM 1434 C C . LEU A 1 179 ? 25.044 -4.626 -12.105 1.00 83.19 179 LEU A C 1
ATOM 1436 O O . LEU A 1 179 ? 25.798 -4.196 -12.982 1.00 83.19 179 LEU A O 1
ATOM 1440 N N . ASP A 1 180 ? 25.136 -5.853 -11.587 1.00 84.19 180 ASP A N 1
ATOM 1441 C CA . ASP A 1 180 ? 26.192 -6.840 -11.878 1.00 84.19 180 ASP A CA 1
ATOM 1442 C C . ASP A 1 180 ? 25.920 -7.717 -13.120 1.00 84.19 180 ASP A C 1
ATOM 1444 O O . ASP A 1 180 ? 26.669 -8.641 -13.421 1.00 84.19 180 ASP A O 1
ATOM 1448 N N . GLY A 1 181 ? 24.871 -7.416 -13.894 1.00 71.88 181 GLY A N 1
ATOM 1449 C CA . GLY A 1 181 ? 24.633 -8.072 -15.187 1.00 71.88 181 GLY A CA 1
ATOM 1450 C C . GLY A 1 181 ? 23.483 -9.075 -15.213 1.00 71.88 181 GLY A C 1
ATOM 1451 O O . GLY A 1 181 ? 23.530 -10.025 -15.991 1.00 71.88 181 GLY A O 1
ATOM 1452 N N . PHE A 1 182 ? 22.429 -8.832 -14.421 1.00 70.88 182 PHE A N 1
ATOM 1453 C CA . PHE A 1 182 ? 21.104 -9.442 -14.609 1.00 70.88 182 PHE A CA 1
ATOM 1454 C C . PHE A 1 182 ? 21.047 -10.966 -14.422 1.00 70.88 182 PHE A C 1
ATOM 1456 O O . PHE A 1 182 ? 20.170 -11.613 -14.977 1.00 70.88 182 PHE A O 1
ATOM 1463 N N . ILE A 1 183 ? 21.943 -11.530 -13.605 1.00 64.81 183 ILE A N 1
ATOM 1464 C CA . ILE A 1 183 ? 22.176 -12.980 -13.409 1.00 64.81 183 ILE A CA 1
ATOM 1465 C C . ILE A 1 183 ? 20.902 -13.784 -13.041 1.00 64.81 183 ILE A C 1
ATOM 1467 O O . ILE A 1 183 ? 20.871 -14.997 -13.215 1.00 64.81 183 ILE A O 1
ATOM 1471 N N . TRP A 1 184 ? 19.852 -13.126 -12.546 1.00 65.81 184 TRP A N 1
ATOM 1472 C CA . TRP A 1 184 ? 18.608 -13.740 -12.0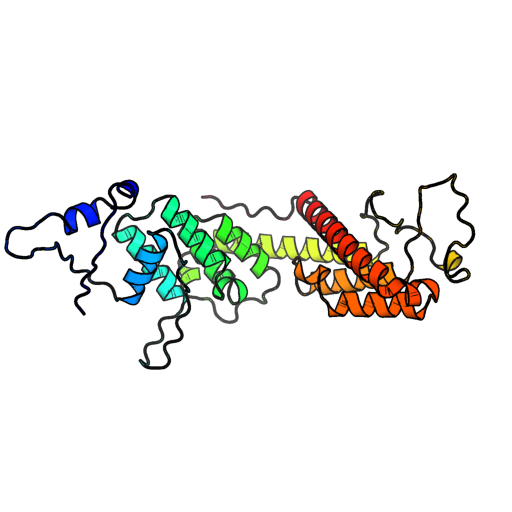61 1.00 65.81 184 TRP A CA 1
ATOM 1473 C C . TRP A 1 184 ? 17.421 -13.663 -13.034 1.00 65.81 184 TRP A C 1
ATOM 1475 O O . TRP A 1 184 ? 16.377 -14.242 -12.741 1.00 65.81 184 TRP A O 1
ATOM 1485 N N . LEU A 1 185 ? 17.529 -12.921 -14.140 1.00 65.75 185 LEU A N 1
ATOM 1486 C CA . LEU A 1 185 ? 16.451 -12.831 -15.127 1.00 65.75 185 LEU A CA 1
ATOM 1487 C C . LEU A 1 185 ? 16.461 -14.092 -15.998 1.00 65.75 185 LEU A C 1
ATOM 1489 O O . LEU A 1 185 ? 17.413 -14.323 -16.735 1.00 65.75 185 LEU A O 1
ATOM 1493 N N . ASP A 1 186 ? 15.407 -14.896 -15.866 1.00 59.69 186 ASP A N 1
ATOM 1494 C CA . ASP A 1 186 ? 15.229 -16.179 -16.556 1.00 59.69 186 ASP A CA 1
ATOM 1495 C C . ASP A 1 186 ? 15.038 -16.022 -18.085 1.00 59.69 186 ASP A C 1
ATOM 1497 O O . ASP A 1 186 ? 14.800 -14.917 -18.587 1.00 59.69 186 ASP A O 1
ATOM 1501 N N . GLU A 1 187 ? 15.103 -17.136 -18.827 1.00 56.16 187 GLU A N 1
ATOM 1502 C CA . GLU A 1 187 ? 15.083 -17.200 -20.310 1.00 56.16 187 GLU A CA 1
ATOM 1503 C C . GLU A 1 187 ? 13.815 -16.620 -20.986 1.00 56.16 187 GLU A C 1
ATOM 1505 O O . GLU A 1 187 ? 13.796 -16.442 -22.205 1.00 56.16 187 GLU A O 1
ATOM 1510 N N . ASP A 1 188 ? 12.765 -16.294 -20.226 1.00 60.59 188 ASP A N 1
ATOM 1511 C CA . ASP A 1 188 ? 11.462 -15.851 -20.750 1.00 60.59 188 ASP A CA 1
ATOM 1512 C C . ASP A 1 188 ? 11.362 -14.340 -21.029 1.00 60.59 188 ASP A C 1
ATOM 1514 O O . ASP A 1 188 ? 10.314 -13.845 -21.459 1.00 60.59 188 ASP A O 1
ATOM 1518 N N . LEU A 1 189 ? 12.435 -13.573 -20.815 1.00 61.28 189 LEU A N 1
ATOM 1519 C CA . LEU A 1 189 ? 12.449 -12.177 -21.236 1.00 61.28 189 LEU A CA 1
ATOM 1520 C C . LEU A 1 189 ? 12.442 -12.044 -22.770 1.00 61.28 189 LEU A C 1
ATOM 1522 O O . LEU A 1 189 ? 13.049 -12.839 -23.486 1.00 61.28 189 LEU A O 1
ATOM 1526 N N . PRO A 1 190 ? 11.873 -10.948 -23.308 1.00 57.44 190 PRO A N 1
ATOM 1527 C CA . PRO A 1 190 ? 11.937 -10.636 -24.739 1.00 57.44 190 PRO A CA 1
ATOM 1528 C C . PRO A 1 190 ? 13.372 -10.442 -25.255 1.00 57.44 190 PRO A C 1
ATOM 1530 O O . PRO A 1 190 ? 13.567 -10.353 -26.469 1.00 57.44 190 PRO A O 1
ATOM 1533 N N . PHE A 1 191 ? 14.353 -10.334 -24.350 1.00 63.56 191 PHE A N 1
ATOM 1534 C CA . PHE A 1 191 ? 15.761 -10.174 -24.665 1.00 63.56 191 PHE A CA 1
ATOM 1535 C C . PHE A 1 191 ? 16.662 -10.978 -23.730 1.00 63.56 191 PHE A C 1
ATOM 1537 O O . PHE A 1 191 ? 16.431 -10.977 -22.525 1.00 63.56 191 PHE A O 1
ATOM 1544 N N . ASP A 1 192 ? 17.741 -11.539 -24.274 1.00 63.56 192 ASP A N 1
ATOM 1545 C CA . ASP A 1 192 ? 18.831 -12.148 -23.504 1.00 63.56 192 ASP A CA 1
ATOM 1546 C C . ASP A 1 192 ? 19.704 -11.042 -22.864 1.00 63.56 192 ASP A C 1
ATOM 1548 O O . ASP A 1 192 ? 20.302 -10.234 -23.598 1.00 63.56 192 ASP A O 1
ATOM 1552 N N . PRO A 1 193 ? 19.767 -10.952 -21.518 1.00 57.25 193 PRO A N 1
ATOM 1553 C CA . PRO A 1 193 ? 20.514 -9.916 -20.816 1.00 57.25 193 PRO A CA 1
ATOM 1554 C C . PRO A 1 193 ? 21.998 -10.264 -20.568 1.00 57.25 193 PRO A C 1
ATOM 1556 O O . PRO A 1 193 ? 22.735 -9.395 -20.100 1.00 57.25 193 PRO A O 1
ATOM 1559 N N . HIS A 1 194 ? 22.469 -11.477 -20.890 1.00 59.78 194 HIS A N 1
ATOM 1560 C CA . HIS A 1 194 ? 23.816 -11.968 -20.539 1.00 59.78 194 HIS A CA 1
ATOM 1561 C C . HIS A 1 194 ? 24.896 -11.746 -21.620 1.00 59.78 194 HIS A C 1
ATOM 1563 O O . HIS A 1 194 ? 25.980 -12.331 -21.561 1.00 59.78 194 HIS A O 1
ATOM 1569 N N . PHE A 1 195 ? 24.631 -10.907 -22.623 1.00 61.66 195 PHE A N 1
ATOM 1570 C CA . PHE A 1 195 ? 25.476 -10.771 -23.817 1.00 61.66 195 PHE A CA 1
ATOM 1571 C C . PHE A 1 195 ? 26.580 -9.685 -23.725 1.00 61.66 195 PHE A C 1
ATOM 1573 O O . PHE A 1 195 ? 26.412 -8.669 -23.052 1.00 61.66 195 PHE A O 1
ATOM 1580 N N . ASP A 1 196 ? 27.702 -9.861 -24.452 1.00 59.28 196 ASP A N 1
ATOM 1581 C CA . ASP A 1 196 ? 28.845 -8.921 -24.505 1.00 59.28 196 ASP A CA 1
ATOM 1582 C C . ASP A 1 196 ? 28.529 -7.641 -25.325 1.00 59.28 196 ASP A C 1
ATOM 1584 O O . ASP A 1 196 ? 28.408 -7.691 -26.558 1.00 59.28 196 ASP A O 1
ATOM 1588 N N . PRO A 1 197 ? 28.482 -6.451 -24.690 1.00 50.81 197 PRO A N 1
ATOM 1589 C CA . PRO A 1 197 ? 28.149 -5.188 -25.351 1.00 50.81 197 PRO A CA 1
ATOM 1590 C C . PRO A 1 197 ? 29.134 -4.745 -26.444 1.00 50.81 197 PRO A C 1
ATOM 1592 O O . PRO A 1 197 ? 28.795 -3.878 -27.259 1.00 50.81 197 PRO A O 1
ATOM 1595 N N . GLN A 1 198 ? 30.368 -5.269 -26.464 1.00 55.12 198 GLN A N 1
ATOM 1596 C CA . GLN A 1 198 ? 31.388 -4.829 -27.423 1.00 55.12 198 GLN A CA 1
ATOM 1597 C C . GLN A 1 198 ? 31.092 -5.276 -28.858 1.00 55.12 198 GLN A C 1
ATOM 1599 O O . GLN A 1 198 ? 31.477 -4.582 -29.799 1.00 55.12 198 GLN A O 1
ATOM 1604 N N . VAL A 1 199 ? 30.357 -6.376 -29.036 1.00 52.12 199 VAL A N 1
ATOM 1605 C CA . VAL A 1 199 ? 30.031 -6.929 -30.359 1.00 52.12 199 VAL A CA 1
ATOM 1606 C C . VAL A 1 199 ? 28.916 -6.127 -31.052 1.00 52.12 199 VAL A C 1
ATOM 1608 O O . VAL A 1 199 ? 28.932 -5.972 -32.271 1.00 52.12 199 VAL A O 1
ATOM 1611 N N . PHE A 1 200 ? 27.982 -5.537 -30.294 1.00 46.66 200 PHE A N 1
ATOM 1612 C CA . PHE A 1 200 ? 26.759 -4.934 -30.852 1.00 46.66 200 PHE A CA 1
ATOM 1613 C C . PHE A 1 200 ? 26.847 -3.431 -31.156 1.00 46.66 200 PHE A C 1
ATOM 1615 O O . PHE A 1 200 ? 26.134 -2.929 -32.029 1.00 46.66 200 PHE A O 1
ATOM 1622 N N . LYS A 1 201 ? 27.760 -2.697 -30.496 1.00 48.41 201 LYS A N 1
ATOM 1623 C CA . LYS A 1 201 ? 27.998 -1.260 -30.761 1.00 48.41 201 LYS A CA 1
ATOM 1624 C C . LYS A 1 201 ? 28.306 -0.948 -32.232 1.00 48.41 201 LYS A C 1
ATOM 1626 O O . LYS A 1 201 ? 28.156 0.198 -32.643 1.00 48.41 201 LYS A O 1
ATOM 1631 N N . ALA A 1 202 ? 28.732 -1.942 -33.009 1.00 49.62 202 ALA A N 1
ATOM 1632 C CA . ALA A 1 202 ? 29.066 -1.786 -34.417 1.00 49.62 202 ALA A CA 1
ATOM 1633 C C . ALA A 1 202 ? 27.870 -1.902 -35.383 1.00 49.62 202 ALA A C 1
ATOM 1635 O O . ALA A 1 202 ? 28.011 -1.459 -36.519 1.00 49.62 202 ALA A O 1
ATOM 1636 N N . GLN A 1 203 ? 26.727 -2.488 -34.988 1.00 47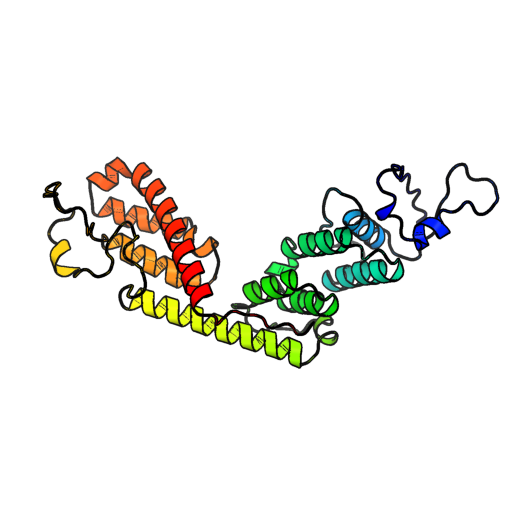.28 203 GLN A N 1
ATOM 1637 C CA . GLN A 1 203 ? 25.697 -2.900 -35.961 1.00 47.28 203 GLN A CA 1
ATOM 1638 C C . GLN A 1 203 ? 24.310 -2.277 -35.775 1.00 47.28 203 GLN A C 1
ATOM 1640 O O . GLN A 1 203 ? 23.557 -2.241 -36.737 1.00 47.28 203 GLN A O 1
ATOM 1645 N N . GLY A 1 204 ? 23.972 -1.696 -34.618 1.00 44.75 204 GLY A N 1
ATOM 1646 C CA . GLY A 1 204 ? 22.749 -0.884 -34.444 1.00 44.75 204 GLY A CA 1
ATOM 1647 C C . GLY A 1 204 ? 21.420 -1.657 -34.485 1.00 44.75 204 GLY A C 1
ATOM 1648 O O . GLY A 1 204 ? 20.488 -1.272 -33.792 1.00 44.75 204 GLY A O 1
ATOM 1649 N N . HIS A 1 205 ? 21.356 -2.769 -35.206 1.00 51.06 205 HIS A N 1
ATOM 1650 C CA . HIS A 1 205 ? 20.402 -3.866 -35.154 1.00 51.06 205 HIS A CA 1
ATOM 1651 C C . HIS A 1 205 ? 21.088 -5.082 -35.795 1.00 51.06 205 HIS A C 1
ATOM 1653 O O . HIS A 1 205 ? 21.982 -4.930 -36.625 1.00 51.06 205 HIS A O 1
ATOM 1659 N N . SER A 1 206 ? 20.674 -6.298 -35.435 1.00 47.56 206 SER A N 1
ATOM 1660 C CA . SER A 1 206 ? 20.954 -7.459 -36.283 1.00 47.56 206 SER A CA 1
ATOM 1661 C C . SER A 1 206 ? 20.177 -7.267 -37.591 1.00 47.56 206 SER A C 1
ATOM 1663 O O . SER A 1 206 ? 18.987 -7.567 -37.658 1.00 47.56 206 SER A O 1
ATOM 1665 N N . ASP A 1 207 ? 20.819 -6.700 -38.612 1.00 44.16 207 ASP A N 1
ATOM 1666 C CA . ASP A 1 207 ? 20.248 -6.601 -39.963 1.00 44.16 207 ASP A CA 1
ATOM 1667 C C . ASP A 1 207 ? 20.196 -7.975 -40.667 1.00 44.16 207 ASP A C 1
ATOM 1669 O O . ASP A 1 207 ? 19.570 -8.110 -41.715 1.00 44.16 207 ASP A O 1
ATOM 1673 N N . ASN A 1 208 ? 20.784 -9.017 -40.063 1.00 43.53 208 ASN A N 1
ATOM 1674 C CA . ASN A 1 208 ? 20.863 -10.376 -40.601 1.00 43.53 208 ASN A CA 1
ATOM 1675 C C . ASN A 1 208 ? 20.155 -11.390 -39.690 1.00 43.53 208 ASN A C 1
ATOM 1677 O O . ASN A 1 208 ? 20.762 -12.353 -39.221 1.00 43.53 208 ASN A O 1
ATOM 1681 N N . TRP A 1 209 ? 18.865 -11.177 -39.425 1.00 46.06 209 TRP A N 1
ATOM 1682 C CA . TRP A 1 209 ? 18.042 -12.209 -38.794 1.00 46.06 209 TRP A CA 1
ATOM 1683 C C . TRP A 1 209 ? 17.673 -13.272 -39.836 1.00 46.06 209 TRP A C 1
ATOM 1685 O O . TRP A 1 209 ? 16.692 -13.130 -40.561 1.00 46.06 209 TRP A O 1
ATOM 1695 N N . GLU A 1 210 ? 18.481 -14.327 -39.941 1.00 47.59 210 GLU A N 1
ATOM 1696 C CA . GLU A 1 210 ? 18.036 -15.575 -40.568 1.00 47.59 210 GLU A CA 1
ATOM 1697 C C . GLU A 1 210 ? 17.006 -16.239 -39.635 1.00 47.59 210 GLU A C 1
ATOM 1699 O O . GLU A 1 210 ? 17.228 -16.358 -38.428 1.00 47.59 210 GLU A O 1
ATOM 1704 N N . GLU A 1 211 ? 15.850 -16.616 -40.185 1.00 50.91 211 GLU A N 1
ATOM 1705 C CA . GLU A 1 211 ? 14.636 -17.019 -39.450 1.00 50.91 211 GLU A CA 1
ATOM 1706 C C . GLU A 1 211 ? 14.783 -18.309 -38.612 1.00 50.91 211 GLU A C 1
ATOM 1708 O O . GLU A 1 211 ? 13.913 -18.610 -37.797 1.00 50.91 211 GLU A O 1
ATOM 1713 N N . ASP A 1 212 ? 15.892 -19.043 -38.733 1.00 46.84 212 ASP A N 1
ATOM 1714 C CA . ASP A 1 212 ? 15.990 -20.429 -38.254 1.00 46.84 212 ASP A CA 1
ATOM 1715 C C . ASP A 1 212 ? 16.634 -20.625 -36.862 1.00 46.84 212 ASP A C 1
ATOM 1717 O O . ASP A 1 212 ? 16.737 -21.759 -36.396 1.00 46.84 212 ASP A O 1
ATOM 1721 N N . ASN A 1 213 ? 17.023 -19.567 -36.134 1.00 44.81 213 ASN A N 1
ATOM 1722 C CA . ASN A 1 213 ? 17.546 -19.696 -34.757 1.00 44.81 213 ASN A CA 1
ATOM 1723 C C . ASN A 1 213 ? 16.962 -18.643 -33.791 1.00 44.81 213 ASN A C 1
ATOM 1725 O O . ASN A 1 213 ? 17.615 -17.695 -33.354 1.00 44.81 213 ASN A O 1
ATOM 1729 N N . ILE A 1 214 ? 15.685 -18.828 -33.450 1.00 47.84 214 ILE A N 1
ATOM 1730 C CA . ILE A 1 214 ? 14.857 -17.946 -32.607 1.00 47.84 214 ILE A CA 1
ATOM 1731 C C . ILE A 1 214 ? 15.135 -18.176 -31.111 1.00 47.84 214 ILE A C 1
ATOM 1733 O O . ILE A 1 214 ? 14.242 -18.613 -30.391 1.00 47.84 214 ILE A O 1
ATOM 1737 N N . ARG A 1 215 ? 16.354 -17.955 -30.601 1.00 47.91 215 ARG A N 1
ATOM 1738 C CA . ARG A 1 215 ? 16.558 -18.091 -29.138 1.00 47.91 215 ARG A CA 1
ATOM 1739 C C . ARG A 1 215 ? 17.195 -16.935 -28.386 1.00 47.91 215 ARG A C 1
ATOM 1741 O O . ARG A 1 215 ? 16.951 -16.853 -27.196 1.00 47.91 215 ARG A O 1
ATOM 1748 N N . CYS A 1 216 ? 17.884 -15.994 -29.027 1.00 51.81 216 CYS A N 1
ATOM 1749 C CA . CYS A 1 216 ? 18.486 -14.882 -28.280 1.00 51.81 216 CYS A CA 1
ATOM 1750 C C . CYS A 1 216 ? 18.355 -13.567 -29.055 1.00 51.81 216 CYS A C 1
ATOM 1752 O O . CYS A 1 216 ? 19.261 -13.155 -29.780 1.00 51.81 216 CYS A O 1
ATOM 1754 N N . VAL A 1 217 ? 17.208 -12.894 -28.923 1.00 58.56 217 VAL A N 1
ATOM 1755 C CA . VAL A 1 217 ? 17.104 -11.473 -29.283 1.00 58.56 217 VAL A CA 1
ATOM 1756 C C . VAL A 1 217 ? 17.953 -10.718 -28.262 1.00 58.56 217 VAL A C 1
ATOM 1758 O O . VAL A 1 217 ? 17.690 -10.778 -27.069 1.00 58.56 217 VAL A O 1
ATOM 1761 N N . GLN A 1 218 ? 19.016 -10.051 -28.696 1.00 64.12 218 GLN A N 1
ATOM 1762 C CA . GLN A 1 218 ? 19.925 -9.374 -27.768 1.00 64.12 218 GLN A CA 1
ATOM 1763 C C . GLN A 1 218 ? 19.298 -8.099 -27.206 1.00 64.12 218 GLN A C 1
ATOM 1765 O O . GLN A 1 218 ? 18.697 -7.314 -27.948 1.00 64.12 218 GLN A O 1
ATOM 1770 N N . ALA A 1 219 ? 19.474 -7.874 -25.903 1.00 71.19 219 ALA A N 1
ATOM 1771 C CA . ALA A 1 219 ? 19.015 -6.658 -25.248 1.00 71.19 219 ALA A CA 1
ATOM 1772 C C . ALA A 1 219 ? 19.789 -5.437 -25.775 1.00 71.19 219 ALA A C 1
ATOM 1774 O O . ALA A 1 219 ? 21.017 -5.388 -25.662 1.00 71.19 219 ALA A O 1
ATOM 1775 N N . PRO A 1 220 ? 19.118 -4.408 -26.321 1.00 77.00 220 PRO A N 1
ATOM 1776 C CA . PRO A 1 220 ? 19.816 -3.196 -26.720 1.00 77.00 220 PRO A CA 1
ATOM 1777 C C . PRO A 1 220 ? 20.337 -2.441 -25.486 1.00 77.00 220 PRO A C 1
ATOM 1779 O O . PRO A 1 220 ? 19.707 -2.431 -24.431 1.00 77.00 220 PRO A O 1
ATOM 1782 N N . GLN A 1 221 ? 21.464 -1.733 -25.622 1.00 82.19 221 GLN A N 1
ATOM 1783 C CA . GLN A 1 221 ? 22.109 -1.008 -24.512 1.00 82.19 221 GLN A CA 1
ATOM 1784 C C . GLN A 1 221 ? 21.148 -0.072 -23.757 1.00 82.19 221 GLN A C 1
ATOM 1786 O O . GLN A 1 221 ? 21.189 0.011 -22.530 1.00 82.19 221 GLN A O 1
ATOM 1791 N N . TRP A 1 222 ? 20.257 0.616 -24.478 1.00 86.19 222 TRP A N 1
ATOM 1792 C CA . TRP A 1 222 ? 19.282 1.521 -23.869 1.00 86.19 222 TRP A CA 1
ATOM 1793 C C . TRP A 1 222 ? 18.277 0.792 -22.960 1.00 86.19 222 TRP A C 1
ATOM 1795 O O . TRP A 1 222 ? 17.786 1.397 -22.007 1.00 86.19 222 TRP A O 1
ATOM 1805 N N . TRP A 1 223 ? 17.986 -0.486 -23.231 1.00 85.19 223 TRP A N 1
ATOM 1806 C CA . TRP A 1 223 ? 17.107 -1.320 -22.410 1.00 85.19 223 TRP A CA 1
ATOM 1807 C C . TRP A 1 223 ? 17.794 -1.697 -21.099 1.00 85.19 223 TRP A C 1
ATOM 1809 O O . TRP A 1 223 ? 17.220 -1.515 -20.030 1.00 85.19 223 TRP A O 1
ATOM 1819 N N . LEU A 1 224 ? 19.067 -2.097 -21.156 1.00 85.12 224 LEU A N 1
ATOM 1820 C CA . LEU A 1 224 ? 19.868 -2.354 -19.953 1.00 85.12 224 LEU A CA 1
ATOM 1821 C C . LEU A 1 224 ? 19.974 -1.097 -19.074 1.00 85.12 224 LEU A C 1
ATOM 1823 O O . LEU A 1 224 ? 19.862 -1.169 -17.853 1.00 85.12 224 LEU A O 1
ATOM 1827 N N . GLU A 1 225 ? 20.153 0.076 -19.685 1.00 89.69 225 GLU A N 1
ATOM 1828 C CA . GLU A 1 225 ? 20.148 1.358 -18.968 1.00 89.69 225 GLU A CA 1
ATOM 1829 C C . GLU A 1 225 ? 18.782 1.697 -18.363 1.00 89.69 225 GLU A C 1
ATOM 1831 O O . GLU A 1 225 ? 18.724 2.260 -17.271 1.00 89.69 225 GLU A O 1
ATOM 1836 N N . PHE A 1 226 ? 17.687 1.350 -19.041 1.00 90.50 226 PHE A N 1
ATOM 1837 C CA . PHE A 1 226 ? 16.341 1.487 -18.492 1.00 90.50 226 PHE A CA 1
ATOM 1838 C C . PHE A 1 226 ? 16.139 0.591 -17.266 1.00 90.50 226 PHE A C 1
ATOM 1840 O O . PHE A 1 226 ? 15.695 1.087 -16.236 1.00 90.50 226 PHE A O 1
ATOM 1847 N N . LEU A 1 227 ? 16.534 -0.683 -17.326 1.00 89.75 227 LEU A N 1
ATOM 1848 C CA . LEU A 1 227 ? 16.422 -1.587 -16.178 1.00 89.75 227 LEU A CA 1
ATOM 1849 C C . LEU A 1 227 ? 17.242 -1.100 -14.973 1.00 89.75 227 LEU A C 1
ATOM 1851 O O . LEU A 1 227 ? 16.780 -1.182 -13.837 1.00 89.75 227 LEU A O 1
ATOM 1855 N N . LYS A 1 228 ? 18.427 -0.519 -15.207 1.00 91.25 228 LYS A N 1
ATOM 1856 C CA . LYS A 1 228 ? 19.230 0.122 -14.148 1.00 91.25 228 LYS A CA 1
ATOM 1857 C C . LYS A 1 228 ? 18.527 1.336 -13.541 1.00 91.25 228 LYS A C 1
ATOM 1859 O O . LYS A 1 228 ? 18.533 1.498 -12.321 1.00 91.25 228 LYS A O 1
ATOM 1864 N N . ASP A 1 229 ? 17.913 2.174 -14.376 1.00 93.75 229 ASP A N 1
ATOM 1865 C CA . ASP A 1 229 ? 17.113 3.312 -13.917 1.00 93.75 229 ASP A CA 1
ATOM 1866 C C . ASP A 1 229 ? 15.907 2.839 -13.075 1.00 93.75 229 ASP A C 1
ATOM 1868 O O . ASP A 1 229 ? 15.643 3.413 -12.015 1.00 93.75 229 ASP A O 1
ATOM 1872 N N . VAL A 1 230 ? 15.225 1.764 -13.494 1.00 92.19 230 VAL A N 1
ATOM 1873 C CA . VAL A 1 230 ? 14.123 1.135 -12.744 1.00 92.19 230 VAL A CA 1
ATOM 1874 C C . VAL A 1 230 ? 14.611 0.577 -11.412 1.00 92.19 230 VAL A C 1
ATOM 1876 O O . VAL A 1 230 ? 14.002 0.868 -10.388 1.00 92.19 230 VAL A O 1
ATOM 1879 N N . ALA A 1 231 ? 15.724 -0.160 -11.376 1.00 91.12 231 ALA A N 1
ATOM 1880 C CA . ALA A 1 231 ? 16.264 -0.696 -10.127 1.00 91.12 231 ALA A CA 1
ATOM 1881 C C . ALA A 1 231 ? 16.627 0.415 -9.133 1.00 91.12 231 ALA A C 1
ATOM 1883 O O . ALA A 1 231 ? 16.292 0.334 -7.951 1.00 91.12 231 ALA A O 1
ATOM 1884 N N . TYR A 1 232 ? 17.236 1.504 -9.608 1.00 91.81 232 TYR A N 1
ATOM 1885 C CA . TYR A 1 232 ? 17.529 2.663 -8.767 1.00 91.81 232 TYR A CA 1
ATOM 1886 C C . TYR A 1 232 ? 16.259 3.358 -8.252 1.00 91.81 232 TYR A C 1
ATOM 1888 O O . TYR A 1 232 ? 16.214 3.808 -7.104 1.00 91.81 232 TYR A O 1
ATOM 1896 N N . GLN A 1 233 ? 15.213 3.440 -9.076 1.00 91.81 233 GLN A N 1
ATOM 1897 C CA . GLN A 1 233 ? 13.923 3.979 -8.654 1.00 91.81 233 GLN A CA 1
ATOM 1898 C C . GLN A 1 233 ? 13.220 3.056 -7.654 1.00 91.81 233 GLN A C 1
ATOM 1900 O O . GLN A 1 233 ? 12.687 3.534 -6.654 1.00 91.81 233 GLN A O 1
ATOM 1905 N N . TYR A 1 234 ? 13.282 1.744 -7.868 1.00 89.56 234 TYR A N 1
ATOM 1906 C CA . TYR A 1 234 ? 12.737 0.737 -6.966 1.00 89.56 234 TYR A CA 1
ATOM 1907 C C . TYR A 1 234 ? 13.443 0.765 -5.610 1.00 89.56 234 TYR A C 1
ATOM 1909 O O . TYR A 1 234 ? 12.786 0.713 -4.578 1.00 89.56 234 TYR A O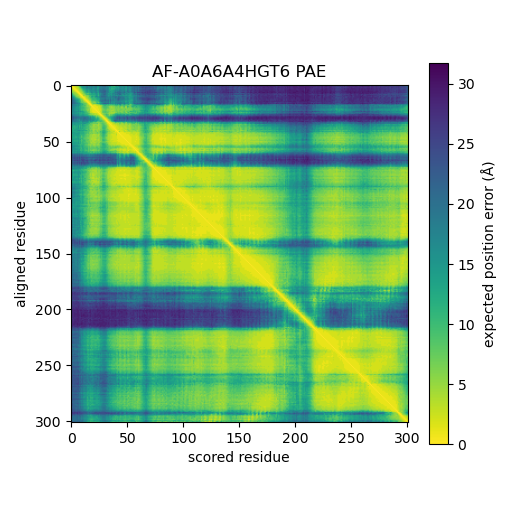 1
ATOM 1917 N N . TRP A 1 235 ? 14.762 0.975 -5.577 1.00 88.81 235 TRP A N 1
ATOM 1918 C CA . TRP A 1 235 ? 15.493 1.195 -4.326 1.00 88.81 235 TRP A CA 1
ATOM 1919 C C . TRP A 1 235 ? 14.963 2.395 -3.530 1.00 88.81 235 TRP A C 1
ATOM 1921 O O . TRP A 1 235 ? 14.859 2.348 -2.304 1.00 88.81 235 TRP A O 1
ATOM 1931 N N . LYS A 1 236 ? 14.619 3.482 -4.230 1.00 88.12 236 LYS A N 1
ATOM 1932 C CA . LYS A 1 236 ? 14.095 4.715 -3.627 1.00 88.12 236 LYS A CA 1
ATOM 1933 C C . LYS A 1 236 ? 12.627 4.658 -3.252 1.00 88.12 236 LYS A C 1
ATOM 1935 O O . LYS A 1 236 ? 12.227 5.438 -2.392 1.00 88.12 236 LYS A O 1
ATOM 1940 N N . SER A 1 237 ? 11.841 3.834 -3.938 1.00 85.81 237 SER A N 1
ATOM 1941 C CA . SER A 1 237 ? 10.395 3.687 -3.772 1.00 85.81 237 SER A CA 1
ATOM 1942 C C . SER A 1 237 ? 9.944 2.294 -4.239 1.00 85.81 237 SER A C 1
ATOM 1944 O O . SER A 1 237 ? 9.413 2.185 -5.346 1.00 85.81 237 SER A O 1
ATOM 1946 N N . PRO A 1 238 ? 10.128 1.231 -3.425 1.00 85.44 238 PRO A N 1
ATOM 1947 C CA . PRO A 1 238 ? 9.679 -0.114 -3.744 1.00 85.44 238 PRO A CA 1
ATOM 1948 C C . PRO A 1 238 ? 8.175 -0.120 -3.972 1.00 85.44 238 PRO A C 1
ATOM 1950 O O . PRO A 1 238 ? 7.395 0.272 -3.102 1.00 85.44 238 PRO A O 1
ATOM 1953 N N . GLY A 1 239 ? 7.772 -0.546 -5.161 1.00 85.00 239 GLY A N 1
ATOM 1954 C CA . GLY A 1 239 ? 6.379 -0.598 -5.575 1.00 85.00 239 GLY A CA 1
ATOM 1955 C C . GLY A 1 239 ? 6.234 -0.542 -7.091 1.00 85.00 239 GLY A C 1
ATOM 1956 O O . GLY A 1 239 ? 7.190 -0.243 -7.808 1.00 85.00 239 GLY A O 1
ATOM 1957 N N . SER A 1 240 ? 5.018 -0.791 -7.574 1.00 85.75 240 SER A N 1
ATOM 1958 C CA . SER A 1 240 ? 4.682 -0.784 -9.008 1.00 85.75 240 SER A CA 1
ATOM 1959 C C . SER A 1 240 ? 5.015 0.546 -9.692 1.00 85.75 240 SER A C 1
ATOM 1961 O O . SER A 1 240 ? 5.463 0.581 -10.836 1.00 85.75 240 SER A O 1
ATOM 1963 N N . ALA A 1 241 ? 4.895 1.653 -8.954 1.00 87.69 241 ALA A N 1
ATOM 1964 C CA . ALA A 1 241 ? 5.201 2.994 -9.443 1.00 87.69 241 ALA A CA 1
ATOM 1965 C C . ALA A 1 241 ? 6.653 3.162 -9.930 1.00 87.69 241 ALA A C 1
ATOM 1967 O O . ALA A 1 241 ? 6.907 4.032 -10.759 1.00 87.69 241 ALA A O 1
ATOM 1968 N N . ALA A 1 242 ? 7.598 2.343 -9.452 1.00 89.38 242 ALA A N 1
ATOM 1969 C CA . ALA A 1 242 ? 8.982 2.380 -9.922 1.00 89.38 242 ALA A CA 1
ATOM 1970 C C . ALA A 1 242 ? 9.141 1.887 -11.371 1.00 89.38 242 ALA A C 1
ATOM 1972 O O . ALA A 1 242 ? 10.051 2.329 -12.070 1.00 89.38 242 ALA A O 1
ATOM 1973 N N . PHE A 1 243 ? 8.248 1.006 -11.825 1.00 89.75 243 PHE A N 1
ATOM 1974 C CA . PHE A 1 243 ? 8.270 0.406 -13.162 1.00 89.75 243 PHE A CA 1
ATOM 1975 C C . PHE A 1 243 ? 7.472 1.239 -14.168 1.00 89.75 243 PHE A C 1
ATOM 1977 O O . PHE A 1 243 ? 7.805 1.289 -15.350 1.00 89.75 243 PHE A O 1
ATOM 1984 N N . THR A 1 244 ? 6.439 1.939 -13.693 1.00 90.69 244 THR A N 1
ATOM 1985 C CA . THR A 1 244 ? 5.530 2.738 -14.526 1.00 90.69 244 THR A CA 1
ATOM 1986 C C . THR A 1 244 ? 5.827 4.239 -14.494 1.00 90.69 244 THR A C 1
ATOM 1988 O O . THR A 1 244 ? 4.962 5.032 -14.866 1.00 90.69 244 THR A O 1
ATOM 1991 N N . ASP A 1 245 ? 7.003 4.661 -14.016 1.00 92.56 245 ASP A N 1
ATOM 1992 C CA . ASP A 1 245 ? 7.369 6.080 -13.940 1.00 92.56 245 ASP A CA 1
ATOM 1993 C C . ASP A 1 245 ? 7.441 6.691 -15.360 1.00 92.56 245 ASP A C 1
ATOM 1995 O O . ASP A 1 245 ? 8.318 6.316 -16.152 1.00 92.56 245 ASP A O 1
ATOM 1999 N N . PRO A 1 246 ? 6.565 7.662 -15.703 1.00 92.88 246 PRO A N 1
ATOM 2000 C CA . PRO A 1 246 ? 6.540 8.268 -17.032 1.00 92.88 246 PRO A CA 1
ATOM 2001 C C . PRO A 1 246 ? 7.870 8.915 -17.430 1.00 92.88 246 PRO A C 1
ATOM 2003 O O . PRO A 1 246 ? 8.206 8.954 -18.613 1.00 92.88 246 PRO A O 1
ATOM 2006 N N . VAL A 1 247 ? 8.642 9.412 -16.459 1.00 94.56 247 VAL A N 1
ATOM 2007 C CA . VAL A 1 247 ? 9.942 10.047 -16.701 1.00 94.56 247 VAL A CA 1
ATOM 2008 C C . VAL A 1 247 ? 10.977 9.007 -17.125 1.00 94.56 247 VAL A C 1
ATOM 2010 O O . VAL A 1 247 ? 11.762 9.266 -18.041 1.00 94.56 247 VAL A O 1
ATOM 2013 N N . LEU A 1 248 ? 10.972 7.829 -16.496 1.00 94.00 248 LEU A N 1
ATOM 2014 C CA . LEU A 1 248 ? 11.876 6.735 -16.855 1.00 94.00 248 LEU A CA 1
ATOM 2015 C C . LEU A 1 248 ? 11.538 6.172 -18.233 1.00 94.00 248 LEU A C 1
ATOM 2017 O O . LEU A 1 248 ? 12.432 6.017 -19.067 1.00 94.00 248 LEU A O 1
ATOM 2021 N N . LEU A 1 249 ? 10.247 5.945 -18.494 1.00 92.56 249 LEU A N 1
ATOM 2022 C CA . LEU A 1 249 ? 9.766 5.465 -19.789 1.00 92.56 249 LEU A CA 1
ATOM 2023 C C . LEU A 1 249 ? 10.113 6.448 -20.914 1.00 92.56 249 LEU A C 1
ATOM 2025 O O . LEU A 1 249 ? 10.619 6.043 -21.960 1.00 92.56 249 LEU A O 1
ATOM 2029 N N . HIS A 1 250 ? 9.913 7.750 -20.689 1.00 93.19 250 HIS A N 1
ATOM 2030 C CA . HIS A 1 250 ? 10.269 8.774 -21.668 1.00 93.19 250 HIS A CA 1
ATOM 2031 C C . HIS A 1 250 ? 11.775 8.802 -21.950 1.00 93.19 250 HIS A C 1
ATOM 2033 O O . HIS A 1 250 ? 12.183 8.812 -23.108 1.00 93.19 250 HIS A O 1
ATOM 2039 N N . ARG A 1 251 ? 12.614 8.745 -20.909 1.00 94.50 251 ARG A N 1
ATOM 2040 C CA . ARG A 1 251 ? 14.074 8.717 -21.068 1.00 94.50 251 ARG A CA 1
ATOM 2041 C C . ARG A 1 251 ? 14.544 7.484 -21.843 1.00 94.50 251 ARG A C 1
ATOM 2043 O O . ARG A 1 251 ? 15.423 7.593 -22.696 1.00 94.50 251 ARG A O 1
ATOM 2050 N N . ALA A 1 252 ? 13.968 6.318 -21.561 1.00 92.19 252 ALA A N 1
ATOM 2051 C CA . ALA A 1 252 ? 14.263 5.094 -22.298 1.00 92.19 252 ALA A CA 1
ATOM 2052 C C . ALA A 1 252 ? 13.857 5.210 -23.774 1.00 92.19 252 ALA A C 1
ATOM 2054 O O . ALA A 1 252 ? 14.646 4.860 -24.651 1.00 92.19 252 ALA A O 1
ATOM 2055 N N . LEU A 1 253 ? 12.684 5.787 -24.053 1.00 91.50 253 LEU A N 1
ATOM 2056 C CA . LEU A 1 253 ? 12.234 6.067 -25.415 1.00 91.50 253 LEU A CA 1
ATOM 2057 C C . LEU A 1 253 ? 13.186 7.025 -26.145 1.00 91.50 253 LEU A C 1
ATOM 2059 O O . LEU A 1 253 ? 13.556 6.757 -27.284 1.00 91.50 253 LEU A O 1
ATOM 2063 N N . GLU A 1 254 ? 13.623 8.111 -25.502 1.00 91.88 254 GLU A N 1
ATOM 2064 C CA . GLU A 1 254 ? 14.605 9.032 -26.086 1.00 91.88 254 GLU A CA 1
ATOM 2065 C C . GLU A 1 254 ? 15.925 8.325 -26.423 1.00 91.88 254 GLU A C 1
ATOM 2067 O O . GLU A 1 254 ? 16.503 8.571 -27.482 1.00 91.88 254 GLU A O 1
ATOM 2072 N N . ARG A 1 255 ? 16.417 7.436 -25.550 1.00 91.00 255 ARG A N 1
ATOM 2073 C CA . ARG A 1 255 ? 17.627 6.644 -25.827 1.00 91.00 255 ARG A CA 1
ATOM 2074 C C . ARG A 1 255 ? 17.415 5.697 -27.012 1.00 91.00 255 ARG A C 1
ATOM 2076 O O . ARG A 1 255 ? 18.297 5.599 -27.864 1.00 91.00 255 ARG A O 1
ATOM 2083 N N . ALA A 1 256 ? 16.251 5.051 -27.086 1.00 87.38 256 ALA A N 1
ATOM 2084 C CA . ALA A 1 256 ? 15.908 4.115 -28.153 1.00 87.38 256 ALA A CA 1
ATOM 2085 C C . ALA A 1 256 ? 15.803 4.798 -29.529 1.00 87.38 256 ALA A C 1
ATOM 2087 O O . ALA A 1 256 ? 16.297 4.265 -30.522 1.00 87.38 256 ALA A O 1
ATOM 2088 N N . THR A 1 257 ? 15.187 5.981 -29.599 1.00 86.94 257 THR A N 1
ATOM 2089 C CA . THR A 1 257 ? 14.962 6.701 -30.865 1.00 86.94 257 THR A CA 1
ATOM 2090 C C . THR A 1 257 ? 16.190 7.470 -31.340 1.00 86.94 257 THR A C 1
ATOM 2092 O O . THR A 1 257 ? 16.450 7.507 -32.538 1.00 86.94 257 THR A O 1
ATOM 2095 N N . ARG A 1 258 ? 17.009 8.025 -30.434 1.00 85.69 258 ARG A N 1
ATOM 2096 C CA . ARG A 1 258 ? 18.228 8.770 -30.815 1.00 85.69 258 ARG A CA 1
ATOM 2097 C C . ARG A 1 258 ? 19.289 7.906 -31.492 1.00 85.69 258 ARG A C 1
ATOM 2099 O O . ARG A 1 258 ? 20.107 8.434 -32.239 1.00 85.69 258 ARG A O 1
ATOM 2106 N N . GLN A 1 259 ? 19.320 6.610 -31.190 1.00 77.56 259 GLN A N 1
ATOM 2107 C CA . GLN A 1 259 ? 20.357 5.694 -31.671 1.00 77.56 259 GLN A CA 1
ATOM 2108 C C . GLN A 1 259 ? 19.908 4.853 -32.873 1.00 77.56 259 GLN A C 1
ATOM 2110 O O . GLN A 1 259 ? 20.745 4.201 -33.493 1.00 77.56 259 GLN A O 1
ATOM 2115 N N . CYS A 1 260 ? 18.618 4.872 -33.230 1.00 77.31 260 CYS A N 1
ATOM 2116 C CA . CYS A 1 260 ? 18.091 4.072 -34.328 1.00 77.31 260 CYS A CA 1
ATOM 2117 C C . CYS A 1 260 ? 16.966 4.778 -35.098 1.00 77.31 260 CYS A C 1
ATOM 2119 O O . CYS A 1 260 ? 15.890 5.055 -34.570 1.00 77.31 260 CYS A O 1
ATOM 2121 N N . TYR A 1 261 ? 17.180 4.940 -36.404 1.00 77.12 261 TYR A N 1
ATOM 2122 C CA . TYR A 1 261 ? 16.223 5.544 -37.332 1.00 77.12 261 TYR A CA 1
ATOM 2123 C C . TYR A 1 261 ? 14.900 4.769 -37.470 1.00 77.12 261 TYR A C 1
ATOM 2125 O O . TYR A 1 261 ? 13.831 5.353 -37.651 1.00 77.12 261 TYR A O 1
ATOM 2133 N N . LYS A 1 262 ? 14.947 3.434 -37.385 1.00 77.06 262 LYS A N 1
ATOM 2134 C CA . LYS A 1 262 ? 13.741 2.593 -37.411 1.00 77.06 262 LYS A CA 1
ATOM 2135 C C . LYS A 1 262 ? 12.920 2.802 -36.139 1.00 77.06 262 LYS A C 1
ATOM 2137 O O . LYS A 1 262 ? 11.718 3.031 -36.216 1.00 77.06 262 LYS A O 1
ATOM 2142 N N . CYS A 1 263 ? 13.594 2.819 -34.989 1.00 77.00 263 CYS A N 1
ATOM 2143 C CA . CYS A 1 263 ? 12.977 3.108 -33.701 1.00 77.00 263 CYS A CA 1
ATOM 2144 C C . CYS A 1 263 ? 12.365 4.513 -33.650 1.00 77.00 263 CYS A C 1
ATOM 2146 O O . CYS A 1 263 ? 11.290 4.686 -33.086 1.00 77.00 263 CYS A O 1
ATOM 2148 N N . GLU A 1 264 ? 13.013 5.504 -34.267 1.00 79.62 264 GLU A N 1
ATOM 2149 C CA . GLU A 1 264 ? 12.487 6.867 -34.397 1.00 79.62 264 GLU A CA 1
ATOM 2150 C C . GLU A 1 264 ? 11.134 6.901 -35.128 1.00 79.62 264 GLU A C 1
ATOM 2152 O O . GLU A 1 264 ? 10.197 7.552 -34.666 1.00 79.62 264 GLU A O 1
ATOM 2157 N N . ARG A 1 265 ? 10.995 6.152 -36.231 1.00 80.75 265 ARG A N 1
ATOM 2158 C CA . ARG A 1 265 ? 9.735 6.060 -36.991 1.00 80.75 265 ARG A CA 1
ATOM 2159 C C . ARG A 1 265 ? 8.652 5.249 -36.271 1.00 80.75 265 ARG A C 1
ATOM 2161 O O . ARG A 1 265 ? 7.475 5.580 -36.390 1.00 80.75 265 ARG A O 1
ATOM 2168 N N . ASP A 1 266 ? 9.050 4.242 -35.495 1.00 83.62 266 ASP A N 1
ATOM 2169 C CA . ASP A 1 266 ? 8.155 3.319 -34.783 1.00 83.62 266 ASP A CA 1
ATOM 2170 C C . ASP A 1 266 ? 7.965 3.670 -33.292 1.00 83.62 266 ASP A C 1
ATOM 2172 O O . ASP A 1 266 ? 7.551 2.824 -32.493 1.00 83.62 266 ASP A O 1
ATOM 2176 N N . GLY A 1 267 ? 8.232 4.916 -32.883 1.00 80.31 267 GLY A N 1
ATOM 2177 C CA . GLY A 1 267 ? 8.270 5.314 -31.468 1.00 80.31 267 GLY A CA 1
ATOM 2178 C C . GLY A 1 267 ? 7.006 4.977 -30.658 1.00 80.31 267 GLY A C 1
ATOM 2179 O O . GLY A 1 267 ? 7.100 4.632 -29.479 1.00 80.31 267 GLY A O 1
ATOM 2180 N N . VAL A 1 268 ? 5.821 4.984 -31.281 1.00 80.62 268 VAL A N 1
ATOM 2181 C CA . VAL A 1 268 ? 4.563 4.564 -30.627 1.00 80.62 268 VAL A CA 1
ATOM 2182 C C . VAL A 1 268 ? 4.581 3.069 -30.288 1.00 80.62 268 VAL A C 1
ATOM 2184 O O . VAL A 1 268 ? 4.227 2.685 -29.175 1.00 80.62 268 VAL A O 1
ATOM 2187 N N . SER A 1 269 ? 5.037 2.228 -31.220 1.00 82.69 269 SER A N 1
ATOM 2188 C CA . SER A 1 269 ? 5.164 0.779 -31.020 1.00 82.69 269 SER A CA 1
ATOM 2189 C C . SER A 1 269 ? 6.160 0.465 -29.904 1.00 82.69 269 SER A C 1
ATOM 2191 O O . SER A 1 269 ? 5.879 -0.350 -29.027 1.00 82.69 269 SER A O 1
ATOM 2193 N N . ILE A 1 270 ? 7.291 1.177 -29.881 1.00 82.50 270 ILE A N 1
ATOM 2194 C CA . ILE A 1 270 ? 8.303 1.037 -28.827 1.00 82.50 270 ILE A CA 1
ATOM 2195 C C . ILE A 1 270 ? 7.740 1.442 -27.474 1.00 82.50 270 ILE A C 1
ATOM 2197 O O . ILE A 1 270 ? 7.964 0.735 -26.503 1.00 82.50 270 ILE A O 1
ATOM 2201 N N . THR A 1 271 ? 6.973 2.529 -27.403 1.00 84.56 271 THR A N 1
ATOM 2202 C CA . THR A 1 271 ? 6.366 2.982 -26.143 1.00 84.56 271 THR A CA 1
ATOM 2203 C C . THR A 1 271 ? 5.426 1.925 -25.558 1.00 84.56 271 THR A C 1
ATOM 2205 O O . THR A 1 271 ? 5.506 1.614 -24.371 1.00 84.56 271 THR A O 1
ATOM 2208 N N . LEU A 1 272 ? 4.560 1.339 -26.393 1.00 84.31 272 LEU A N 1
ATOM 2209 C CA . LEU A 1 272 ? 3.638 0.281 -25.969 1.00 84.31 272 LEU A CA 1
ATOM 2210 C C . LEU A 1 272 ? 4.391 -0.970 -25.500 1.00 84.31 272 LEU A C 1
ATOM 2212 O O . LEU A 1 272 ? 4.060 -1.526 -24.455 1.00 84.31 272 LEU A O 1
ATOM 2216 N N . ARG A 1 273 ? 5.431 -1.377 -26.237 1.00 85.88 273 ARG A N 1
ATOM 2217 C CA . ARG A 1 273 ? 6.286 -2.511 -25.857 1.00 85.88 273 ARG A CA 1
ATOM 2218 C C . ARG A 1 273 ? 7.044 -2.251 -24.564 1.00 85.88 273 ARG A C 1
ATOM 2220 O O . ARG A 1 273 ? 7.060 -3.112 -23.701 1.00 85.88 273 ARG A O 1
ATOM 2227 N N . LEU A 1 274 ? 7.606 -1.057 -24.401 1.00 86.12 274 LEU A N 1
ATOM 2228 C CA . LEU A 1 274 ? 8.333 -0.662 -23.201 1.00 86.12 274 LEU A CA 1
ATOM 2229 C C . LEU A 1 274 ? 7.442 -0.747 -21.959 1.00 86.12 274 LEU A C 1
ATOM 2231 O O . LEU A 1 274 ? 7.865 -1.268 -20.935 1.00 86.12 274 LEU A O 1
ATOM 2235 N N . SER A 1 275 ? 6.196 -0.279 -22.067 1.00 86.25 275 SER A N 1
ATOM 2236 C CA . SER A 1 275 ? 5.222 -0.396 -20.982 1.00 86.25 275 SER A CA 1
ATOM 2237 C C . SER A 1 275 ? 4.863 -1.852 -20.672 1.00 86.25 275 SER A C 1
ATOM 2239 O O . SER A 1 275 ? 4.674 -2.177 -19.504 1.00 86.25 275 SER A O 1
ATOM 2241 N N . ALA A 1 276 ? 4.751 -2.713 -21.687 1.00 86.00 276 ALA A N 1
ATOM 2242 C CA . ALA A 1 276 ? 4.482 -4.137 -21.493 1.00 86.00 276 ALA A CA 1
ATOM 2243 C C . ALA A 1 276 ? 5.667 -4.843 -20.815 1.00 86.00 276 ALA A C 1
ATOM 2245 O O . ALA A 1 276 ? 5.485 -5.515 -19.806 1.00 86.00 276 ALA A O 1
ATOM 2246 N N . TRP A 1 277 ? 6.888 -4.604 -21.292 1.00 85.69 277 TRP A N 1
ATOM 2247 C CA . TRP A 1 277 ? 8.097 -5.183 -20.710 1.00 85.69 277 TRP A CA 1
ATOM 2248 C C . TRP A 1 277 ? 8.375 -4.676 -19.297 1.00 85.69 277 TRP A C 1
ATOM 2250 O O . TRP A 1 277 ? 8.870 -5.424 -18.465 1.00 85.69 277 TRP A O 1
ATOM 2260 N N . ALA A 1 278 ? 8.041 -3.419 -18.991 1.00 87.44 278 ALA A N 1
ATOM 2261 C CA . ALA A 1 278 ? 8.125 -2.906 -17.627 1.00 87.44 278 ALA A CA 1
ATOM 2262 C C . ALA A 1 278 ? 7.185 -3.662 -16.671 1.00 87.44 278 ALA A C 1
ATOM 2264 O O . ALA A 1 278 ? 7.561 -3.912 -15.529 1.00 87.44 278 ALA A O 1
ATOM 2265 N N . LEU A 1 279 ? 5.995 -4.053 -17.141 1.00 86.50 279 LEU A N 1
ATOM 2266 C CA . LEU A 1 279 ? 5.042 -4.850 -16.367 1.00 86.50 279 LEU A CA 1
ATOM 2267 C C . LEU A 1 279 ? 5.515 -6.300 -16.194 1.00 86.50 279 LEU A C 1
ATOM 2269 O O . LEU A 1 279 ? 5.425 -6.842 -15.098 1.00 86.50 279 LEU A O 1
ATOM 2273 N N . GLU A 1 280 ? 6.042 -6.923 -17.249 1.00 86.19 280 GLU A N 1
ATOM 2274 C CA . GLU A 1 280 ? 6.653 -8.259 -17.166 1.00 86.19 280 GLU A CA 1
ATOM 2275 C C . GLU A 1 280 ? 7.828 -8.263 -16.183 1.00 86.19 280 GLU A C 1
ATOM 2277 O O . GLU A 1 280 ? 7.928 -9.137 -15.325 1.00 86.19 280 GLU A O 1
ATOM 2282 N N . PHE A 1 281 ? 8.670 -7.229 -16.243 1.00 83.44 281 PHE A N 1
ATOM 2283 C CA . PHE A 1 281 ? 9.767 -7.053 -15.303 1.00 83.44 281 PHE A CA 1
ATOM 2284 C C . PHE A 1 281 ? 9.264 -6.846 -13.868 1.00 83.44 281 PHE A C 1
ATOM 2286 O O . PHE A 1 281 ? 9.817 -7.433 -12.945 1.00 83.44 281 PHE A O 1
ATOM 2293 N N . GLU A 1 282 ? 8.193 -6.074 -13.659 1.00 88.69 282 GLU A N 1
ATOM 2294 C CA . GLU A 1 282 ? 7.559 -5.933 -12.341 1.00 88.69 282 GLU A CA 1
ATOM 2295 C C . GLU A 1 282 ? 7.117 -7.290 -11.771 1.00 88.69 282 GLU A C 1
ATOM 2297 O O . GLU A 1 282 ? 7.333 -7.551 -10.587 1.00 88.69 282 GLU A O 1
ATOM 2302 N N . ILE A 1 283 ? 6.507 -8.146 -12.596 1.00 86.81 283 ILE A N 1
ATOM 2303 C CA . ILE A 1 283 ? 6.079 -9.493 -12.193 1.00 86.81 283 ILE A CA 1
ATOM 2304 C C . ILE A 1 283 ? 7.298 -10.334 -11.807 1.00 86.81 283 ILE A C 1
ATOM 2306 O O . ILE A 1 283 ? 7.333 -10.855 -10.697 1.00 86.81 283 ILE A O 1
ATOM 2310 N N . ALA A 1 284 ? 8.333 -10.373 -12.651 1.00 83.75 284 ALA A N 1
ATOM 2311 C CA . ALA A 1 284 ? 9.559 -11.118 -12.365 1.00 83.75 284 ALA A CA 1
ATOM 2312 C C . ALA A 1 284 ? 10.232 -10.659 -11.059 1.00 83.75 284 ALA A C 1
ATOM 2314 O O . ALA A 1 284 ? 10.692 -11.482 -10.269 1.00 83.75 284 ALA A O 1
ATOM 2315 N N . VAL A 1 285 ? 10.256 -9.347 -10.788 1.00 83.44 285 VAL A N 1
ATOM 2316 C CA . VAL A 1 285 ? 10.780 -8.812 -9.523 1.00 83.44 285 VAL A CA 1
ATOM 2317 C C . VAL A 1 285 ? 9.928 -9.251 -8.338 1.00 83.44 285 VAL A C 1
ATOM 2319 O O . VAL A 1 285 ? 10.484 -9.621 -7.307 1.00 83.44 285 VAL A O 1
ATOM 2322 N N . LYS A 1 286 ? 8.595 -9.217 -8.449 1.00 84.12 286 LYS A N 1
ATOM 2323 C CA . LYS A 1 286 ? 7.709 -9.683 -7.371 1.00 84.12 286 LYS A CA 1
ATOM 2324 C C . LYS A 1 286 ? 7.922 -11.161 -7.081 1.00 84.12 286 LYS A C 1
ATOM 2326 O O . LYS A 1 286 ? 8.121 -11.502 -5.920 1.00 84.12 286 LYS A O 1
ATOM 2331 N N . ASP A 1 287 ? 7.961 -11.991 -8.115 1.00 83.81 287 ASP A N 1
ATOM 2332 C CA . ASP A 1 287 ? 8.172 -13.429 -7.980 1.00 83.81 287 ASP A CA 1
ATOM 2333 C C . ASP A 1 287 ? 9.537 -13.722 -7.346 1.00 83.81 287 ASP A C 1
ATOM 2335 O O . ASP A 1 287 ? 9.628 -14.535 -6.428 1.00 83.81 287 ASP A O 1
ATOM 2339 N N . TRP A 1 288 ? 10.589 -13.002 -7.752 1.00 82.56 288 TRP A N 1
ATOM 2340 C CA . TRP A 1 288 ? 11.921 -13.119 -7.155 1.00 82.56 288 TRP A CA 1
ATOM 2341 C C . TRP A 1 288 ? 11.924 -12.727 -5.668 1.00 82.56 288 TRP A C 1
ATOM 2343 O O . TRP A 1 288 ? 12.431 -13.468 -4.823 1.00 82.56 288 TRP A O 1
ATOM 2353 N N . VAL A 1 289 ? 11.299 -11.593 -5.332 1.00 78.69 289 VAL A N 1
ATOM 2354 C CA . VAL A 1 289 ? 11.172 -11.102 -3.950 1.00 78.69 289 VAL A CA 1
ATOM 2355 C C . VAL A 1 289 ? 10.367 -12.073 -3.073 1.00 78.69 289 VAL A C 1
ATOM 2357 O O . VAL A 1 289 ? 10.689 -12.249 -1.897 1.00 78.69 289 VAL A O 1
ATOM 2360 N N . GLU A 1 290 ? 9.322 -12.700 -3.617 1.00 78.19 290 GLU A N 1
ATOM 2361 C CA . GLU A 1 290 ? 8.510 -13.697 -2.911 1.00 78.19 290 GLU A CA 1
ATOM 2362 C C . GLU A 1 290 ? 9.259 -15.029 -2.736 1.00 78.19 290 GLU A C 1
ATOM 2364 O O . GLU A 1 290 ? 9.231 -15.606 -1.646 1.00 78.19 290 GLU A O 1
ATOM 2369 N N . CYS A 1 291 ? 9.989 -15.488 -3.760 1.00 78.56 291 CYS A N 1
ATOM 2370 C CA . CYS A 1 291 ? 10.780 -16.724 -3.726 1.00 78.56 291 CYS A CA 1
ATOM 2371 C C . CYS A 1 291 ? 11.912 -16.700 -2.695 1.00 78.56 291 CYS A C 1
ATOM 2373 O O . CYS A 1 291 ? 12.255 -17.743 -2.134 1.00 78.56 291 CYS A O 1
ATOM 2375 N N . GLU A 1 292 ? 12.476 -15.527 -2.407 1.00 73.12 292 GLU A N 1
ATOM 2376 C CA . GLU A 1 292 ? 13.505 -15.370 -1.376 1.00 73.12 292 GLU A CA 1
ATOM 2377 C C . GLU A 1 292 ? 13.005 -15.789 0.030 1.00 73.12 292 GLU A C 1
ATOM 2379 O O . GLU A 1 292 ? 13.821 -16.001 0.919 1.00 73.12 292 GLU A O 1
ATOM 2384 N N . ASN A 1 293 ? 11.697 -15.995 0.275 1.00 61.19 293 ASN A N 1
ATOM 2385 C CA . ASN A 1 293 ? 11.110 -16.345 1.592 1.00 61.19 293 ASN A CA 1
ATOM 2386 C C . ASN A 1 293 ? 11.431 -15.340 2.723 1.00 61.19 293 ASN A C 1
ATOM 2388 O O . ASN A 1 293 ? 11.087 -15.561 3.887 1.00 61.19 293 ASN A O 1
ATOM 2392 N N . VAL A 1 294 ? 12.078 -14.217 2.408 1.00 61.16 294 VAL A N 1
ATOM 2393 C CA . VAL A 1 294 ? 12.606 -13.265 3.392 1.00 61.16 294 VAL A CA 1
ATOM 2394 C C . VAL A 1 294 ? 11.521 -12.304 3.915 1.00 61.16 294 VAL A C 1
ATOM 2396 O O . VAL A 1 294 ? 11.674 -11.713 4.987 1.00 61.16 294 VAL A O 1
ATOM 2399 N N . LEU A 1 295 ? 10.380 -12.185 3.221 1.00 68.50 295 LEU A N 1
ATOM 2400 C CA . LEU A 1 295 ? 9.316 -11.213 3.520 1.00 68.50 295 LEU A CA 1
ATOM 2401 C C . LEU A 1 295 ? 8.064 -11.798 4.187 1.00 68.50 295 LEU A C 1
ATOM 2403 O O . LEU A 1 295 ? 6.944 -11.348 3.933 1.00 68.50 295 LEU A O 1
ATOM 2407 N N . HIS A 1 296 ? 8.217 -12.773 5.079 1.00 76.94 296 HIS A N 1
ATOM 2408 C CA . HIS A 1 296 ? 7.095 -13.221 5.904 1.00 76.94 296 HIS A CA 1
ATOM 2409 C C . HIS A 1 296 ? 7.007 -12.418 7.202 1.00 76.94 296 HIS A C 1
ATOM 2411 O O . HIS A 1 296 ? 7.849 -12.524 8.093 1.00 76.94 296 HIS A O 1
ATOM 2417 N N . LEU A 1 297 ? 5.944 -11.623 7.329 1.00 79.88 297 LEU A N 1
ATOM 2418 C CA . LEU A 1 297 ? 5.600 -10.981 8.591 1.00 79.88 297 LEU A CA 1
ATOM 2419 C C . LEU A 1 297 ? 4.884 -11.997 9.499 1.00 79.88 297 LEU A C 1
ATOM 2421 O O . LEU A 1 297 ? 3.682 -12.234 9.368 1.00 79.88 297 LEU A O 1
ATOM 2425 N N . ASN A 1 298 ? 5.629 -12.601 10.425 1.00 80.94 298 ASN A N 1
ATOM 2426 C CA . ASN A 1 298 ? 5.098 -13.591 11.364 1.00 80.94 298 ASN A CA 1
ATOM 2427 C C . ASN A 1 298 ? 4.371 -12.915 12.538 1.00 80.94 298 ASN A C 1
ATOM 2429 O O . ASN A 1 298 ? 4.967 -12.615 13.571 1.00 80.94 298 ASN A O 1
ATOM 2433 N N . LEU A 1 299 ? 3.068 -12.679 12.380 1.00 82.00 299 LEU A N 1
ATOM 2434 C CA . LEU A 1 299 ? 2.194 -12.179 13.446 1.00 82.00 299 LEU A CA 1
ATOM 2435 C C . LEU A 1 299 ? 1.631 -13.354 14.258 1.00 82.00 299 LEU A C 1
ATOM 2437 O O . LEU A 1 299 ? 1.129 -14.322 13.690 1.00 82.00 299 LEU A O 1
ATOM 2441 N N . SER A 1 300 ? 1.706 -13.272 15.586 1.00 76.44 300 SER A N 1
ATOM 2442 C CA . SER A 1 300 ? 1.394 -14.376 16.511 1.00 76.44 300 SER A CA 1
ATOM 2443 C C . SER A 1 300 ? -0.094 -14.544 16.858 1.00 76.44 300 SER A C 1
ATOM 2445 O O . SER A 1 300 ? -0.426 -15.385 17.695 1.00 76.44 300 SER A O 1
ATOM 2447 N N . PHE A 1 301 ? -0.983 -13.757 16.246 1.00 79.12 301 PHE A N 1
ATOM 2448 C CA . PHE A 1 301 ? -2.407 -13.673 16.592 1.00 79.12 301 PHE A CA 1
ATOM 2449 C C . PHE A 1 301 ? -3.360 -14.156 15.496 1.00 79.12 301 PHE A C 1
ATOM 2451 O O . PHE A 1 301 ? -2.936 -14.324 14.326 1.00 79.12 301 PHE A O 1
#

Sequence (301 aa):
MTFTCISRFYPTQRDLSSAIFSKMLSPKSTRTVFPVAVVEEYSDLIRDLLLLCYPGKLPTFQTEDPQNGMMVTTFKHISTVLEAAQKYCLESEMFSGRAVDALLVSSPMEKEPHRIYALGVRFRWKEVCLEAAKRSVLNKQPSAYGDELKDISAWDLSMLQEYQRNAREVIHSFVEQVLDGFIWLDEDLPFDPHFDPQVFKAQGHSDNWEEDNIRCVQAPQWWLEFLKDVAYQYWKSPGSAAFTDPVLLHRALERATRQCYKCERDGVSITLRLSAWALEFEIAVKDWVECENVLHLNLSF

Foldseek 3Di:
DFDPPPPPPDPVLPVQCQPQNVVQQPDDDDDDPGRGGDDPDDPLLVVQLVQLSDPDDHDALDPPDPDDPDRDDSLNSLVSSVVVCVVRVRPDPSSVVSNLVNLLPYPCLQVPLVLQLLVCLLVVPPSSVLSSLLNCLQPDPPPDDDPSVVSDDPVSVVLSVQLSVLLLVLLVVVLVCLVVFVPQDDQPAPADRRDDPVVPVPPLAPPDPDPPDPRHRHDDPLNSVLSNQLSVQCSNPPDLCSLVPPVSLVSSLCVNLVSDVVSVVCSVVSSVVSSVSSVVVNVSSVVSSVVVVSNDSDRPD